Protein AF-A0A6A3N3E6-F1 (afdb_monomer_lite)

Foldseek 3Di:
DDPDDDDPVPPPDPPPPPCPPLDDDDDDDDDDDDDDDDDDDDDDDDDDDDDDDDDDDDDDDDDPPPPDDDDDDDDDDDDDDDDDDDDDDDDDDDDDDPPPVPVVVVVVVVLVVQCVVCVVVVHDDDDDDDPPDDDDPPDPDPWQAPVCVSVLVVQLVVLLVVDDLVVLLVCVVCQAQPDQFQQQLDGDDLDLVVLVSLCVSQVDPVSVVCNPVVNSVVDDPSSSSSVVVSSSVSSNRHHGGPVVSNVVVVPD

InterPro domains:
  IPR050830 Fungal fatty acid synthase [PTHR10982] (102-252)

pLDDT: mean 70.12, std 29.61, range [24.98, 98.12]

Radius of gyration: 29.15 Å; chains: 1; bounding box: 42×83×87 Å

Organism: NCBI:txid129364

Secondary structure (DSSP, 8-state):
---SS--GGG-----------SS---PPP-----------------------PPPPPPPPP--------S---------------------S---S-TTSHHHHHHHHHHHHHHHHHHHHTTPPP-PPP-SS----TT--S-TTSGGGGGGHHHHHHHHHHH--HHHHHHHHHHHTTT---TTT-S----SHHHHHHHHHHH--HHHHHHHSHHHHHHS-HHHHHHHHHHHHHHHHTTS---HHHHHHHH--

Structure (mmCIF, N/CA/C/O backbone):
data_AF-A0A6A3N3E6-F1
#
_entry.id   AF-A0A6A3N3E6-F1
#
loop_
_atom_site.group_PDB
_atom_site.id
_atom_site.type_symbol
_atom_site.label_atom_id
_atom_site.label_alt_id
_atom_site.label_comp_id
_atom_site.label_asym_id
_atom_site.label_entity_id
_atom_site.label_seq_id
_atom_site.pdbx_PDB_ins_code
_atom_site.Cartn_x
_atom_site.Cartn_y
_atom_site.Cartn_z
_atom_site.occupancy
_atom_site.B_iso_or_equiv
_atom_site.auth_seq_id
_atom_site.auth_comp_id
_atom_site.auth_asym_id
_atom_site.auth_atom_id
_atom_site.pdbx_PDB_model_num
ATOM 1 N N . MET A 1 1 ? 11.938 15.130 -18.731 1.00 33.88 1 MET A N 1
ATOM 2 C CA . MET A 1 1 ? 12.724 14.026 -19.323 1.00 33.88 1 MET A CA 1
ATOM 3 C C . MET A 1 1 ? 14.089 14.012 -18.655 1.00 33.88 1 MET A C 1
ATOM 5 O O . MET A 1 1 ? 14.826 14.976 -18.809 1.00 33.88 1 MET A O 1
ATOM 9 N N . CYS A 1 2 ? 14.388 12.996 -17.843 1.00 35.28 2 CYS A N 1
ATOM 10 C CA . CYS A 1 2 ? 15.698 12.853 -17.206 1.00 35.28 2 CYS A CA 1
ATOM 11 C C . CYS A 1 2 ? 16.582 11.948 -18.069 1.00 35.28 2 CYS A C 1
ATOM 13 O O . CYS A 1 2 ? 16.333 10.750 -18.163 1.00 35.28 2 CYS A O 1
ATOM 15 N N . ASN A 1 3 ? 17.618 12.517 -18.687 1.00 42.53 3 ASN A N 1
ATOM 16 C CA . ASN A 1 3 ? 18.602 11.766 -19.465 1.00 42.53 3 ASN A CA 1
ATOM 17 C C . ASN A 1 3 ? 19.686 11.198 -18.539 1.00 42.53 3 ASN A C 1
ATOM 19 O O . ASN A 1 3 ? 20.708 11.831 -18.300 1.00 42.53 3 ASN A O 1
ATOM 23 N N . GLY A 1 4 ? 19.420 10.015 -17.989 1.00 44.75 4 GLY A N 1
ATOM 24 C CA . GLY A 1 4 ? 20.331 8.863 -17.970 1.00 44.75 4 GLY A CA 1
ATOM 25 C C . GLY A 1 4 ? 21.761 8.921 -17.409 1.00 44.75 4 GLY A C 1
ATOM 26 O O . GLY A 1 4 ? 22.360 7.854 -17.367 1.00 44.75 4 GLY A O 1
ATOM 27 N N . THR A 1 5 ? 22.345 10.044 -16.971 1.00 45.72 5 THR A N 1
ATOM 28 C CA . THR A 1 5 ? 23.776 10.034 -16.566 1.00 45.72 5 THR A CA 1
ATOM 29 C C . THR A 1 5 ? 24.157 10.740 -15.270 1.00 45.72 5 THR A C 1
ATOM 31 O O . THR A 1 5 ? 25.302 10.607 -14.847 1.00 45.72 5 THR A O 1
ATOM 34 N N . ARG A 1 6 ? 23.237 11.395 -14.552 1.00 46.81 6 ARG A N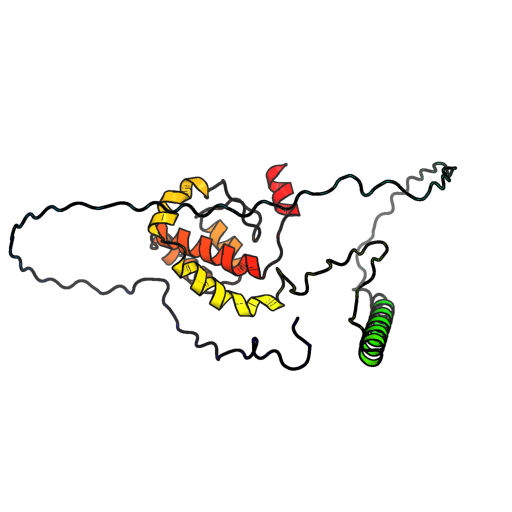 1
ATOM 35 C CA . ARG A 1 6 ? 23.429 11.731 -13.122 1.00 46.81 6 ARG A CA 1
ATOM 36 C C . ARG A 1 6 ? 22.149 12.323 -12.541 1.00 46.81 6 ARG A C 1
ATOM 38 O O . ARG A 1 6 ? 21.952 13.535 -12.546 1.00 46.81 6 ARG A O 1
ATOM 45 N N . CYS A 1 7 ? 21.253 11.474 -12.048 1.00 39.44 7 CYS A N 1
ATOM 46 C CA . CYS A 1 7 ? 20.115 11.960 -11.276 1.00 39.44 7 CYS A CA 1
ATOM 47 C C . CYS A 1 7 ? 20.596 12.259 -9.849 1.00 39.44 7 CYS A C 1
ATOM 49 O O . CYS A 1 7 ? 20.712 11.354 -9.030 1.00 39.44 7 CYS A O 1
ATOM 51 N N . ARG A 1 8 ? 20.902 13.528 -9.547 1.00 43.72 8 ARG A N 1
ATOM 52 C CA . ARG A 1 8 ? 21.245 13.981 -8.182 1.00 43.72 8 ARG A CA 1
ATOM 53 C C . ARG A 1 8 ? 20.057 13.952 -7.206 1.00 43.72 8 ARG A C 1
ATOM 55 O O . ARG A 1 8 ? 20.211 14.318 -6.051 1.00 43.72 8 ARG A O 1
ATOM 62 N N . CYS A 1 9 ? 18.881 13.503 -7.642 1.00 44.75 9 CYS A N 1
ATOM 63 C CA . CYS A 1 9 ? 17.685 13.406 -6.802 1.00 44.75 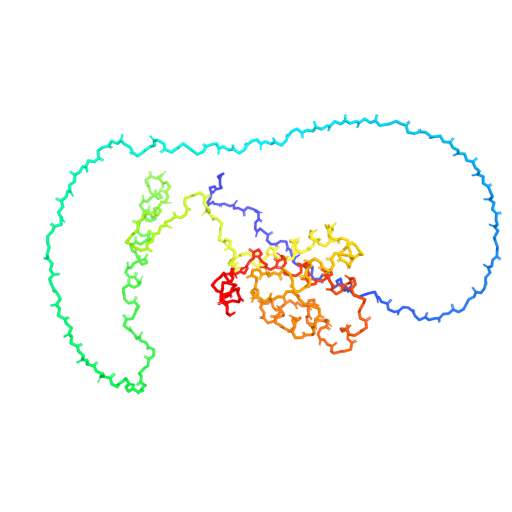9 CYS A CA 1
ATOM 64 C C . CYS A 1 9 ? 17.660 12.151 -5.906 1.00 44.75 9 CYS A C 1
ATOM 66 O O . CYS A 1 9 ? 16.747 12.017 -5.100 1.00 44.75 9 CYS A O 1
ATOM 68 N N . LEU A 1 10 ? 18.633 11.242 -6.051 1.00 45.06 10 LEU A N 1
ATOM 69 C CA . LEU A 1 10 ? 18.761 10.009 -5.259 1.00 45.06 10 LEU A CA 1
ATOM 70 C C . LEU A 1 10 ? 20.077 9.939 -4.468 1.00 45.06 10 LEU A C 1
ATOM 72 O O . LEU A 1 10 ? 20.455 8.862 -4.011 1.00 45.06 10 LEU A O 1
ATOM 76 N N . GLU A 1 11 ? 20.787 11.060 -4.286 1.00 43.94 11 GLU A N 1
ATOM 77 C CA . GLU A 1 11 ? 21.808 11.111 -3.235 1.00 43.94 11 GLU A CA 1
ATOM 78 C C . GLU A 1 11 ? 21.067 10.984 -1.901 1.00 43.94 11 GLU A C 1
ATOM 80 O O . GLU A 1 11 ? 20.462 11.937 -1.413 1.00 43.94 11 GLU A O 1
ATOM 85 N N . ALA A 1 12 ? 21.029 9.754 -1.381 1.00 53.84 12 ALA A N 1
ATOM 86 C CA . ALA A 1 12 ? 20.479 9.434 -0.081 1.00 53.84 12 ALA A CA 1
ATOM 87 C C . ALA A 1 12 ? 21.190 10.313 0.948 1.00 53.84 12 ALA A C 1
ATOM 89 O O . ALA A 1 12 ? 22.337 10.062 1.322 1.00 53.84 12 ALA A O 1
ATOM 90 N N . LEU A 1 13 ? 20.507 11.378 1.368 1.00 43.19 13 LEU A N 1
ATOM 91 C CA . LEU A 1 13 ? 20.871 12.109 2.567 1.00 43.19 13 LEU A CA 1
ATOM 92 C C . LEU A 1 13 ? 20.986 11.078 3.696 1.00 43.19 13 LEU A C 1
ATOM 94 O O . LEU A 1 13 ? 20.162 10.156 3.743 1.00 43.19 13 LEU A O 1
ATOM 98 N N . PRO A 1 14 ? 22.000 11.182 4.573 1.00 36.91 14 PRO A N 1
ATOM 99 C CA . PRO A 1 14 ? 22.135 10.255 5.682 1.00 36.91 14 PRO A CA 1
ATOM 100 C C . PRO A 1 14 ? 20.804 10.211 6.428 1.00 36.91 14 PRO A C 1
ATOM 102 O O . PRO A 1 14 ? 20.294 11.247 6.860 1.00 36.91 14 PRO A O 1
ATOM 105 N N . VAL A 1 15 ? 20.219 9.014 6.517 1.00 40.41 15 VAL A N 1
ATOM 106 C CA . VAL A 1 15 ? 19.031 8.770 7.330 1.00 40.41 15 VAL A CA 1
ATOM 107 C C . VAL A 1 15 ? 19.473 8.974 8.769 1.00 40.41 15 VAL A C 1
ATOM 109 O O . VAL A 1 15 ? 19.980 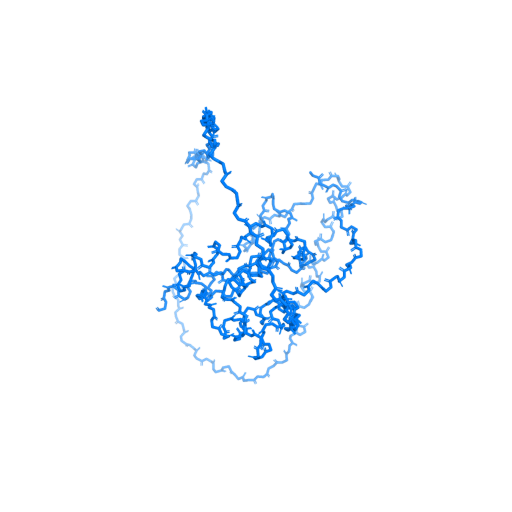8.062 9.419 1.00 40.41 15 VAL A O 1
ATOM 112 N N . VAL A 1 16 ? 19.333 10.203 9.259 1.00 33.34 16 VAL A N 1
ATOM 113 C CA . VAL A 1 16 ? 19.311 10.450 10.690 1.00 33.34 16 VAL A CA 1
ATOM 114 C C . VAL A 1 16 ? 18.028 9.786 11.160 1.00 33.34 16 VAL A C 1
ATOM 116 O O . VAL A 1 16 ? 16.927 10.280 10.919 1.00 33.34 16 VAL A O 1
ATOM 119 N N . VAL A 1 17 ? 18.169 8.603 11.755 1.00 37.84 17 VAL A N 1
ATOM 120 C CA . VAL A 1 17 ? 17.100 7.975 12.526 1.00 37.84 17 VAL A CA 1
ATOM 121 C C . VAL A 1 17 ? 16.948 8.822 13.786 1.00 37.84 17 VAL A C 1
ATOM 123 O O . VAL A 1 17 ? 17.464 8.487 14.848 1.00 37.84 17 VAL A O 1
ATOM 126 N N . GLU A 1 18 ? 16.305 9.982 13.664 1.00 35.62 18 GLU A N 1
ATOM 127 C CA . GLU A 1 18 ? 15.740 10.628 14.836 1.00 35.62 18 GLU A CA 1
ATOM 128 C C . GLU A 1 18 ? 14.616 9.715 15.317 1.00 35.62 18 GLU A C 1
ATOM 130 O O . GLU A 1 18 ? 13.596 9.539 14.644 1.00 35.62 18 GLU A O 1
ATOM 135 N N . HIS A 1 19 ? 14.839 9.090 16.473 1.00 37.28 19 HIS A N 1
ATOM 136 C CA . HIS A 1 19 ? 13.798 8.445 17.260 1.00 37.28 19 HIS A CA 1
ATOM 137 C C . HIS A 1 19 ? 12.810 9.534 17.694 1.00 37.28 19 HIS A C 1
ATOM 139 O O . HIS A 1 19 ? 12.886 10.093 18.786 1.00 37.28 19 HIS A O 1
ATOM 145 N N . VAL A 1 20 ? 11.895 9.895 16.798 1.00 43.03 20 VAL A N 1
ATOM 146 C CA . VAL A 1 20 ? 10.731 10.691 17.161 1.00 43.03 20 VAL A CA 1
ATOM 147 C C . VAL A 1 20 ? 9.794 9.721 17.855 1.00 43.03 20 VAL A C 1
ATOM 149 O O . VAL A 1 20 ? 9.075 8.974 17.190 1.00 43.03 20 VAL A O 1
ATOM 152 N N . ASN A 1 21 ? 9.860 9.700 19.188 1.00 48.56 21 ASN A N 1
ATOM 153 C CA . ASN A 1 21 ? 8.920 8.954 20.012 1.00 48.56 21 ASN A CA 1
ATOM 154 C C . ASN A 1 21 ? 7.507 9.315 19.551 1.00 48.56 21 ASN A C 1
ATOM 156 O O . ASN A 1 21 ? 7.077 10.465 19.657 1.00 48.56 21 ASN A O 1
ATOM 160 N N . PHE A 1 22 ? 6.799 8.328 19.006 1.00 47.84 22 PHE A N 1
ATOM 161 C CA . PHE A 1 22 ? 5.418 8.497 18.564 1.00 47.84 22 PHE A CA 1
ATOM 162 C C . PHE A 1 22 ? 4.480 8.776 19.753 1.00 47.84 22 PHE A C 1
ATOM 164 O O . PHE A 1 22 ? 3.369 9.276 19.587 1.00 47.84 22 PHE A O 1
ATOM 171 N N . LEU A 1 23 ? 4.951 8.485 20.968 1.00 49.69 23 LEU A N 1
ATOM 172 C CA . LEU A 1 23 ? 4.207 8.615 22.206 1.00 49.69 23 LEU A CA 1
ATOM 173 C C . LEU A 1 23 ? 4.719 9.799 23.040 1.00 49.69 23 LEU A C 1
ATOM 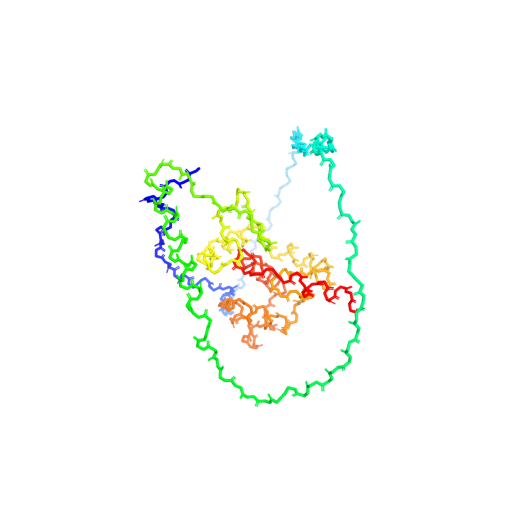175 O O . LEU A 1 23 ? 5.933 9.967 23.186 1.00 49.69 23 LEU A O 1
ATOM 179 N N . PRO A 1 24 ? 3.821 10.604 23.634 1.00 39.16 24 PRO A N 1
ATOM 180 C CA . PRO A 1 24 ? 4.225 11.637 24.577 1.00 39.16 24 PRO A CA 1
ATOM 181 C C . PRO A 1 24 ? 4.886 11.007 25.816 1.00 39.16 24 PRO A C 1
ATOM 183 O O . PRO A 1 24 ? 4.322 10.113 26.449 1.00 39.16 24 PRO A O 1
ATOM 186 N N . SER A 1 25 ? 6.083 11.483 26.176 1.00 39.28 25 SER A N 1
ATOM 187 C CA . SER A 1 25 ? 6.788 11.080 27.400 1.00 39.28 25 SER A CA 1
ATOM 188 C C . SER A 1 25 ? 5.952 11.397 28.647 1.00 39.28 25 SER A C 1
ATOM 190 O O . SER A 1 25 ? 5.483 12.522 28.821 1.00 39.28 25 SER A O 1
ATOM 192 N N . ARG A 1 26 ? 5.787 10.417 29.547 1.00 41.78 26 ARG A N 1
ATOM 193 C CA . ARG A 1 26 ? 5.165 10.619 30.867 1.00 41.78 26 ARG A CA 1
ATOM 194 C C . ARG A 1 26 ? 6.101 11.453 31.743 1.00 41.78 26 ARG A C 1
ATOM 196 O O . ARG A 1 26 ? 7.094 10.927 32.236 1.00 41.78 26 ARG A O 1
ATOM 203 N N . ASN A 1 27 ? 5.758 12.714 31.986 1.00 33.19 27 ASN A N 1
ATOM 204 C CA . ASN A 1 27 ? 6.318 13.455 33.113 1.00 33.19 27 ASN A CA 1
ATOM 205 C C . ASN A 1 27 ? 5.417 13.229 34.333 1.00 33.19 27 ASN A C 1
ATOM 207 O O . ASN A 1 27 ? 4.202 13.402 34.258 1.00 33.19 27 ASN A O 1
ATOM 211 N N . ALA A 1 28 ? 6.036 12.767 35.417 1.00 32.03 28 ALA A N 1
ATOM 212 C CA . ALA A 1 28 ? 5.409 12.446 36.689 1.00 32.03 28 ALA A CA 1
ATOM 213 C C . ALA A 1 28 ? 4.826 13.684 37.393 1.00 32.03 28 ALA A C 1
ATOM 215 O O . ALA A 1 28 ? 5.289 14.808 37.209 1.00 32.03 28 ALA A O 1
ATOM 216 N N . GLU A 1 29 ? 3.806 13.432 38.207 1.00 36.78 29 GLU A N 1
ATOM 217 C CA . GLU A 1 29 ? 3.068 14.385 39.032 1.00 36.78 29 GLU A CA 1
ATOM 218 C C . GLU A 1 29 ? 3.970 15.156 40.012 1.00 36.78 29 GLU A C 1
ATOM 220 O O . GLU A 1 29 ? 4.856 14.593 40.653 1.00 36.78 29 GLU A O 1
ATOM 225 N N . GLY A 1 30 ? 3.676 16.446 40.181 1.00 29.58 30 GLY A N 1
ATOM 226 C CA . GLY A 1 30 ? 4.232 17.308 41.220 1.00 29.58 30 GLY A CA 1
ATOM 227 C C . GLY A 1 30 ? 3.321 18.516 41.422 1.00 29.58 30 GLY A C 1
ATOM 228 O O . GLY A 1 30 ? 3.081 19.291 40.502 1.00 29.58 30 GLY A O 1
ATOM 229 N N . ASN A 1 31 ? 2.757 18.621 42.617 1.00 31.28 31 ASN A N 1
ATOM 230 C CA . ASN A 1 31 ? 1.816 19.640 43.069 1.00 31.28 31 ASN A CA 1
ATOM 231 C C . ASN A 1 31 ? 2.389 21.075 43.057 1.00 31.28 31 ASN A C 1
ATOM 233 O O . ASN A 1 31 ? 3.536 21.295 43.416 1.00 31.28 31 ASN A O 1
ATOM 237 N N . ALA A 1 32 ? 1.545 22.066 42.759 1.00 27.36 32 ALA A N 1
ATOM 238 C CA . ALA A 1 32 ? 1.503 23.351 43.468 1.00 27.36 32 ALA A CA 1
ATOM 239 C C . ALA A 1 32 ? 0.335 24.200 42.947 1.00 27.36 32 ALA A C 1
ATOM 241 O O . ALA A 1 32 ? 0.262 24.561 41.777 1.00 27.36 32 ALA A O 1
ATOM 242 N N . SER A 1 33 ? -0.576 24.505 43.867 1.00 29.84 33 SER A N 1
ATOM 243 C CA . SER A 1 33 ? -1.571 25.573 43.779 1.00 29.84 33 SER A CA 1
ATOM 244 C C . SER A 1 33 ? -0.915 26.916 43.445 1.00 29.84 33 SER A C 1
ATOM 246 O O . SER A 1 33 ? 0.162 27.176 43.971 1.00 29.84 33 SER A O 1
ATOM 248 N N . VAL A 1 34 ? -1.583 27.750 42.634 1.00 27.39 34 VAL A N 1
ATOM 249 C CA . VAL A 1 34 ? -1.796 29.204 42.831 1.00 27.39 34 VAL A CA 1
ATOM 250 C C . VAL A 1 34 ? -2.654 29.732 41.660 1.00 27.39 34 VAL A C 1
ATOM 252 O O . VAL A 1 34 ? -2.229 29.746 40.510 1.00 27.39 34 VAL A O 1
ATOM 255 N N . ALA A 1 35 ? -3.878 30.169 41.969 1.00 26.00 35 ALA A N 1
ATOM 256 C CA . ALA A 1 35 ? -4.624 31.203 41.228 1.00 26.00 35 ALA A CA 1
ATOM 257 C C . ALA A 1 35 ? -4.069 32.592 41.650 1.00 26.00 35 ALA A C 1
ATOM 259 O O . ALA A 1 35 ? -3.505 32.633 42.747 1.00 26.00 35 ALA A O 1
ATOM 260 N N . PRO A 1 36 ? -4.244 33.734 40.932 1.00 35.53 36 PRO A N 1
ATOM 261 C CA . PRO A 1 36 ? -5.506 34.149 40.293 1.00 35.53 36 PRO A CA 1
ATOM 262 C C . PRO A 1 36 ? -5.395 35.051 39.033 1.00 35.53 36 PRO A C 1
ATOM 264 O O . PRO A 1 36 ? -4.322 35.525 38.674 1.00 35.53 36 PRO A O 1
ATOM 267 N N . ALA A 1 37 ? -6.547 35.340 38.410 1.00 26.02 37 ALA A N 1
ATOM 268 C CA . ALA A 1 37 ? -7.098 36.696 38.202 1.00 26.02 37 ALA A CA 1
ATOM 269 C C . ALA A 1 37 ? -7.873 36.835 36.877 1.00 26.02 37 ALA A C 1
ATOM 271 O O . ALA A 1 37 ? -7.325 36.688 35.787 1.00 26.02 37 ALA A O 1
ATOM 272 N N . GLU A 1 38 ? -9.151 37.194 37.007 1.00 28.19 38 GLU A N 1
ATOM 273 C CA . GLU A 1 38 ? -9.978 37.775 35.952 1.00 28.19 38 GLU A CA 1
ATOM 274 C C . GLU A 1 38 ? -9.379 39.084 35.421 1.00 28.19 38 GLU A C 1
ATOM 276 O O . GLU A 1 38 ? -8.933 39.937 36.193 1.00 28.19 38 GLU A O 1
ATOM 281 N N . LYS A 1 39 ? -9.514 39.302 34.109 1.00 26.88 39 LYS A N 1
ATOM 282 C CA . LYS A 1 39 ? -9.890 40.611 33.572 1.00 26.88 39 LYS A CA 1
ATOM 283 C C . LYS A 1 39 ? -10.621 40.459 32.242 1.00 26.88 39 LYS A C 1
ATOM 285 O O . LYS A 1 39 ? -10.120 39.880 31.285 1.00 26.88 39 LYS A O 1
ATOM 290 N N . THR A 1 40 ? -11.828 41.000 32.253 1.00 25.98 40 THR A N 1
ATOM 291 C CA . THR A 1 40 ? -12.663 41.413 31.130 1.00 25.98 40 THR A CA 1
ATOM 292 C C . THR A 1 40 ? -11.913 42.320 30.155 1.00 25.98 40 THR A C 1
ATOM 294 O O . THR A 1 40 ? -11.219 43.226 30.606 1.00 25.98 40 THR A O 1
ATOM 297 N N . ASP A 1 41 ? -12.142 42.151 28.851 1.00 27.41 41 ASP A N 1
ATOM 298 C CA . ASP A 1 41 ? -12.603 43.264 28.012 1.00 27.41 41 ASP A CA 1
ATOM 299 C C . ASP A 1 41 ? -13.149 42.784 26.660 1.00 27.41 41 ASP A C 1
ATOM 301 O O . ASP A 1 41 ? -12.505 42.064 25.897 1.00 27.41 41 ASP A O 1
ATOM 305 N N . ASN A 1 42 ? -14.374 43.228 26.383 1.00 26.53 42 ASN A N 1
ATOM 306 C CA . ASN A 1 42 ? -15.037 43.171 25.090 1.00 26.53 42 ASN A CA 1
ATOM 307 C C . ASN A 1 42 ? -14.338 44.113 24.102 1.00 26.53 42 ASN A C 1
ATOM 309 O O . ASN A 1 42 ? -14.173 45.298 24.400 1.00 26.53 42 ASN A O 1
ATOM 313 N N . LYS A 1 43 ? -14.090 43.649 22.872 1.00 29.23 43 LYS A N 1
ATOM 314 C CA . LYS A 1 43 ? -14.239 44.507 21.689 1.00 29.23 43 LYS A CA 1
ATOM 315 C C . LYS A 1 43 ? -14.494 43.701 20.420 1.00 29.23 43 LYS A C 1
ATOM 317 O O . LYS A 1 43 ? -13.662 42.944 19.937 1.00 29.23 43 LYS A O 1
ATOM 322 N N . GLU A 1 44 ? -15.692 43.923 19.911 1.00 25.27 44 GLU A N 1
ATOM 323 C CA . GLU A 1 44 ? -16.219 43.551 18.609 1.00 25.27 44 GLU A CA 1
ATOM 324 C C . GLU A 1 44 ? -15.533 44.352 17.487 1.00 25.27 44 GLU A C 1
ATOM 326 O O . GLU A 1 44 ? -15.298 45.552 17.635 1.00 25.27 44 GLU A O 1
ATOM 331 N N . SER A 1 45 ? -15.214 43.709 16.359 1.00 28.47 45 SER A N 1
ATOM 332 C CA . SER A 1 45 ? -15.392 44.286 15.011 1.00 28.47 45 SER A CA 1
ATOM 333 C C . SER A 1 45 ? -15.077 43.272 13.898 1.00 28.47 45 SER A C 1
ATOM 335 O O . SER A 1 45 ? -13.932 42.946 13.617 1.00 28.47 45 SER A O 1
ATOM 337 N N . VAL A 1 46 ? -16.161 42.761 13.308 1.00 26.86 46 VAL A N 1
ATOM 338 C CA . VAL A 1 46 ? -16.506 42.768 11.872 1.00 26.86 46 VAL A CA 1
ATOM 339 C C . VAL A 1 46 ? -15.424 42.403 10.835 1.00 26.86 46 VAL A C 1
ATOM 341 O O . VAL A 1 46 ? -14.446 43.110 10.613 1.00 26.86 46 VAL A O 1
ATOM 344 N N . SER A 1 47 ? -15.720 41.322 10.106 1.00 29.89 47 SER A N 1
ATOM 345 C CA . SER A 1 47 ? -15.107 40.869 8.848 1.00 29.89 47 SER A CA 1
ATOM 346 C C . SER A 1 47 ? -15.270 41.872 7.691 1.00 29.89 47 SER A C 1
ATOM 348 O O . SER A 1 47 ? -16.175 42.704 7.708 1.00 29.89 47 SER A O 1
ATOM 350 N N . PRO A 1 48 ? -14.532 41.682 6.584 1.00 30.14 48 PRO A N 1
ATOM 351 C CA . PRO A 1 48 ? -15.279 41.332 5.379 1.00 30.14 48 PRO A CA 1
ATOM 352 C C . PRO A 1 48 ? -14.672 40.176 4.579 1.00 30.14 48 PRO A C 1
ATOM 354 O O . PRO A 1 48 ? -13.464 39.988 4.459 1.00 30.14 48 PRO A O 1
ATOM 357 N N . THR A 1 49 ? -15.602 39.418 4.017 1.00 24.98 49 THR A N 1
ATOM 358 C CA . THR A 1 49 ? -15.488 38.407 2.972 1.00 24.98 49 THR A CA 1
ATOM 359 C C . THR A 1 49 ? -14.824 38.939 1.701 1.00 24.98 49 THR A C 1
ATOM 361 O O . THR A 1 49 ? -15.183 40.012 1.218 1.00 24.98 49 THR A O 1
ATOM 364 N N . SER A 1 50 ? -13.963 38.132 1.081 1.00 27.23 50 SER A N 1
ATOM 365 C CA . SER A 1 50 ? -13.813 38.139 -0.377 1.00 27.23 50 SER A CA 1
ATOM 366 C C . SER A 1 50 ? -13.782 36.700 -0.882 1.00 27.23 50 SER A C 1
ATOM 368 O O . SER A 1 50 ? -12.895 35.911 -0.565 1.00 27.23 50 SER A O 1
ATOM 370 N N . GLU A 1 51 ? -14.837 36.355 -1.614 1.00 29.95 51 GLU A N 1
ATOM 371 C CA . GLU A 1 51 ? -14.922 35.165 -2.442 1.00 29.95 51 GLU A CA 1
ATOM 372 C C . GLU A 1 51 ? -13.978 35.336 -3.633 1.00 29.95 51 GLU A C 1
ATOM 374 O O . GLU A 1 51 ? -13.981 36.363 -4.312 1.00 29.95 51 GLU A O 1
ATOM 379 N N . THR A 1 52 ? -13.180 34.321 -3.940 1.00 27.70 52 THR A N 1
ATOM 380 C CA . THR A 1 52 ? -12.635 34.154 -5.290 1.00 27.70 52 THR A CA 1
ATOM 381 C C . THR A 1 52 ? -12.589 32.662 -5.582 1.00 27.70 52 THR A C 1
ATOM 383 O O . THR A 1 52 ? -11.639 31.961 -5.241 1.00 27.70 52 THR A O 1
ATOM 386 N N . GLY A 1 53 ? -13.681 32.159 -6.161 1.00 28.55 53 GLY A N 1
ATOM 387 C CA . GLY A 1 53 ? -13.754 30.810 -6.702 1.00 28.55 53 GLY A CA 1
ATOM 388 C C . GLY A 1 53 ? -12.891 30.702 -7.957 1.00 28.55 53 GLY A C 1
ATOM 389 O O . GLY A 1 53 ? -13.156 31.363 -8.958 1.00 28.55 53 GLY A O 1
ATOM 390 N N . ALA A 1 54 ? -11.862 29.861 -7.905 1.00 31.20 54 ALA A N 1
ATOM 391 C CA . ALA A 1 54 ? -11.116 29.435 -9.082 1.00 31.20 54 ALA A CA 1
ATOM 392 C C . ALA A 1 54 ? -11.798 28.185 -9.688 1.00 31.20 54 ALA A C 1
ATOM 394 O O . ALA A 1 54 ? -12.050 27.228 -8.949 1.00 31.20 54 ALA A O 1
ATOM 395 N N . PRO A 1 55 ? -12.117 28.151 -10.998 1.00 31.25 55 PRO A N 1
ATOM 396 C CA . PRO A 1 55 ? -12.786 27.008 -11.614 1.00 31.25 55 PRO A CA 1
ATOM 397 C C . PRO A 1 55 ? -11.851 25.802 -11.752 1.00 31.25 55 PRO A C 1
ATOM 399 O O . PRO A 1 55 ? -10.687 25.942 -12.129 1.00 31.25 55 PRO A O 1
ATOM 402 N N . TRP A 1 56 ? -12.387 24.608 -11.507 1.00 29.11 56 TRP A N 1
ATOM 403 C CA . TRP A 1 56 ? -11.704 23.341 -11.771 1.00 29.11 56 TRP A CA 1
ATOM 404 C C . TRP A 1 56 ? -11.435 23.155 -13.278 1.00 29.11 56 TRP A C 1
ATOM 406 O O . TRP A 1 56 ? -12.305 23.474 -14.096 1.00 29.11 56 TRP A O 1
ATOM 416 N N . PRO A 1 57 ? -10.269 22.615 -13.678 1.00 33.94 57 PRO A N 1
ATOM 417 C CA . PRO A 1 57 ? -9.994 22.302 -15.075 1.00 33.94 57 PRO A CA 1
ATOM 418 C C . PRO A 1 57 ? -10.880 21.145 -15.559 1.00 33.94 57 PRO A C 1
ATOM 420 O O . PRO A 1 57 ? -11.023 20.122 -14.891 1.00 33.94 57 PRO A O 1
ATOM 423 N N . LYS A 1 58 ? -11.483 21.324 -16.739 1.00 34.69 58 LYS A N 1
ATOM 424 C CA . LYS A 1 58 ? -12.331 20.327 -17.404 1.00 34.69 58 LYS A CA 1
ATOM 425 C C . LYS A 1 58 ? -11.492 19.120 -17.840 1.00 34.69 58 LYS A C 1
ATOM 427 O O . LYS A 1 58 ? -10.388 19.287 -18.357 1.00 34.69 58 LYS A O 1
ATOM 432 N N . THR A 1 59 ? -12.031 17.919 -17.657 1.00 31.38 59 THR A N 1
ATOM 433 C CA . THR A 1 59 ? -11.467 16.662 -18.169 1.00 31.38 59 THR A CA 1
ATOM 434 C C . THR A 1 59 ? -11.455 16.660 -19.700 1.00 31.38 59 THR A C 1
ATOM 436 O O . THR A 1 59 ? -12.436 17.118 -20.290 1.00 31.38 59 THR A O 1
ATOM 439 N N . PRO A 1 60 ? -10.407 16.141 -20.364 1.00 34.66 60 PRO A N 1
ATOM 440 C CA . PRO A 1 60 ? -10.411 16.023 -21.813 1.00 34.66 60 PRO A CA 1
ATOM 441 C C . PRO A 1 60 ? -11.427 14.965 -22.256 1.00 34.66 60 PRO A C 1
ATOM 443 O O . PRO A 1 60 ? -11.492 13.861 -21.716 1.00 34.66 60 PRO A O 1
ATOM 446 N N . GLU A 1 61 ? -12.233 15.359 -23.232 1.00 27.86 61 GLU A N 1
ATOM 447 C CA . GLU A 1 61 ? -13.273 14.579 -23.891 1.00 27.86 61 GLU A CA 1
ATOM 448 C C . GLU A 1 61 ? -12.624 13.463 -24.730 1.00 27.86 61 GLU A C 1
ATOM 450 O O . GLU A 1 61 ? -11.693 13.710 -25.498 1.00 27.86 61 GLU A O 1
ATOM 455 N N . TYR A 1 62 ? -13.065 12.219 -24.535 1.00 28.50 62 TYR A N 1
ATOM 456 C CA . TYR A 1 62 ? -12.575 11.051 -25.268 1.00 28.50 62 TYR A CA 1
ATOM 457 C C . TYR A 1 62 ? -13.351 10.922 -26.584 1.00 28.50 62 TYR A C 1
ATOM 459 O O . TYR A 1 62 ? -14.555 10.666 -26.570 1.00 28.50 62 TYR A O 1
ATOM 467 N N . ASP A 1 63 ? -12.666 11.107 -27.711 1.00 31.81 63 ASP A N 1
ATOM 468 C CA . ASP A 1 63 ? -13.252 10.991 -29.048 1.00 31.81 63 ASP A CA 1
ATOM 469 C C . ASP A 1 63 ? -13.493 9.513 -29.409 1.00 31.81 63 ASP A C 1
ATOM 471 O O . ASP A 1 63 ? -12.558 8.731 -29.595 1.00 31.81 63 ASP A O 1
ATOM 475 N N . GLN A 1 64 ? -14.766 9.118 -29.485 1.00 34.00 64 GLN A N 1
ATOM 476 C CA . GLN A 1 64 ? -15.202 7.758 -29.820 1.00 34.00 64 GLN A CA 1
ATOM 477 C C . GLN A 1 64 ? -15.185 7.454 -31.333 1.00 34.00 64 GLN A C 1
ATOM 479 O O . GLN A 1 64 ? -15.541 6.345 -31.725 1.00 34.00 64 GLN A O 1
ATOM 484 N N . ASN A 1 65 ? -14.731 8.373 -32.195 1.00 36.34 65 ASN A N 1
ATOM 485 C CA . ASN A 1 65 ? -14.826 8.225 -33.655 1.00 36.34 65 ASN A CA 1
ATOM 486 C C . ASN A 1 65 ? -13.498 7.941 -34.383 1.00 36.34 65 ASN A C 1
ATOM 488 O O . ASN A 1 65 ? -13.357 8.242 -35.568 1.00 36.34 65 ASN A O 1
ATOM 492 N N . ALA A 1 66 ? -12.531 7.290 -33.729 1.00 33.25 66 ALA A N 1
ATOM 493 C CA . ALA A 1 66 ? -11.286 6.848 -34.377 1.00 33.25 66 ALA A CA 1
ATOM 494 C C . ALA A 1 66 ? -11.311 5.387 -34.885 1.00 33.25 66 ALA A C 1
ATOM 496 O O . ALA A 1 66 ? -10.277 4.856 -35.288 1.00 33.25 66 ALA A O 1
ATOM 497 N N . ALA A 1 67 ? -12.475 4.729 -34.897 1.00 33.75 67 ALA A N 1
ATOM 498 C CA . ALA A 1 67 ? -12.637 3.343 -35.343 1.00 33.75 67 ALA A CA 1
ATOM 499 C C . ALA A 1 67 ? -13.430 3.239 -36.657 1.00 33.75 67 ALA A C 1
ATOM 501 O O . ALA A 1 67 ? -14.423 2.531 -36.735 1.00 33.75 67 ALA A O 1
ATOM 502 N N . THR A 1 68 ? -12.984 3.926 -37.711 1.00 34.09 68 THR A N 1
ATOM 503 C CA . THR A 1 68 ? -13.455 3.653 -39.083 1.00 34.09 68 THR A CA 1
ATOM 504 C C . THR A 1 68 ? -12.416 4.097 -40.110 1.00 34.09 68 THR A C 1
ATOM 506 O O . THR A 1 68 ? -12.484 5.209 -40.626 1.00 34.09 68 THR A O 1
ATOM 509 N N . LYS A 1 69 ? -11.440 3.227 -40.411 1.00 27.62 69 LYS A N 1
ATOM 510 C CA . LYS A 1 69 ? -10.931 2.978 -41.778 1.00 27.62 69 LYS A CA 1
ATOM 511 C C . LYS A 1 69 ? -9.808 1.929 -41.787 1.00 27.62 69 LYS A C 1
ATOM 513 O O . LYS A 1 69 ? -8.789 2.120 -41.137 1.00 27.62 69 LYS A O 1
ATOM 518 N N . ALA A 1 70 ? -10.007 0.922 -42.644 1.00 29.56 70 ALA A N 1
ATOM 519 C CA . ALA A 1 70 ? -9.096 -0.142 -43.096 1.00 29.56 70 ALA A CA 1
ATOM 520 C C . ALA A 1 70 ? -8.827 -1.278 -42.088 1.00 29.56 70 ALA A C 1
ATOM 522 O O . ALA A 1 70 ? -8.203 -1.068 -41.062 1.00 29.56 70 ALA A O 1
ATOM 523 N N . GLY A 1 71 ? -9.215 -2.529 -42.324 1.00 28.03 71 GLY A N 1
ATOM 524 C CA . GLY A 1 71 ? -9.916 -3.151 -43.441 1.00 28.03 71 GLY A CA 1
ATOM 525 C C . GLY A 1 71 ? -10.258 -4.590 -43.044 1.00 28.03 71 GLY A C 1
ATOM 526 O O . GLY A 1 71 ? -9.554 -5.213 -42.251 1.00 28.03 71 GLY A O 1
ATOM 527 N N . GLU A 1 72 ? -11.384 -5.069 -43.551 1.00 29.50 72 GLU A N 1
ATOM 528 C CA . GLU A 1 72 ? -11.929 -6.397 -43.305 1.00 29.50 72 GLU A CA 1
ATOM 529 C C . GLU A 1 72 ? -11.028 -7.482 -43.909 1.00 29.50 72 GLU A C 1
ATOM 531 O O . GLU A 1 72 ? -10.676 -7.430 -45.086 1.00 29.50 72 GLU A O 1
ATOM 536 N N . ALA A 1 73 ? -10.707 -8.503 -43.117 1.00 29.33 73 ALA A N 1
ATOM 537 C CA . ALA A 1 73 ? -10.338 -9.820 -43.618 1.00 29.33 73 ALA A CA 1
ATOM 538 C C . ALA A 1 73 ? -10.953 -10.865 -42.680 1.00 29.33 73 ALA A C 1
ATOM 540 O O . ALA A 1 73 ? -10.384 -11.252 -41.662 1.00 29.33 73 ALA A O 1
ATOM 541 N N . SER A 1 74 ? -12.179 -11.254 -43.023 1.00 30.69 74 SER A N 1
ATOM 542 C CA . SER A 1 74 ? -12.873 -12.423 -42.495 1.00 30.69 74 SER A CA 1
ATOM 543 C C . SER A 1 74 ? -12.118 -13.687 -42.902 1.00 30.69 74 SER A C 1
ATOM 545 O O . SER A 1 74 ? -11.991 -13.951 -44.095 1.00 30.69 74 SER A O 1
ATOM 547 N N . VAL A 1 75 ? -11.664 -14.479 -41.928 1.00 27.44 75 VAL A N 1
ATOM 548 C CA . VAL A 1 75 ? -11.508 -15.930 -42.097 1.00 27.44 75 VAL A CA 1
ATOM 549 C C . VAL A 1 75 ? -11.943 -16.605 -40.799 1.00 27.44 75 VAL A C 1
ATOM 551 O O . VAL A 1 75 ? -11.157 -16.852 -39.890 1.00 27.44 75 VAL A O 1
ATOM 554 N N . LEU A 1 76 ? -13.243 -16.864 -40.718 1.00 28.48 76 LEU A N 1
ATOM 555 C CA . LEU A 1 76 ? -13.832 -17.888 -39.868 1.00 28.48 76 LEU A CA 1
ATOM 556 C C . LEU A 1 76 ? -14.014 -19.115 -40.765 1.00 28.48 76 LEU A C 1
ATOM 558 O O . LEU A 1 76 ? -14.891 -19.099 -41.624 1.00 28.48 76 LEU A O 1
ATOM 562 N N . ASP A 1 77 ? -13.205 -20.160 -40.584 1.00 27.48 77 ASP A N 1
ATOM 563 C CA . ASP A 1 77 ? -13.716 -21.521 -40.762 1.00 27.48 77 ASP A CA 1
ATOM 564 C C . ASP A 1 77 ? -12.877 -22.572 -40.005 1.00 27.48 77 ASP A C 1
ATOM 566 O O . ASP A 1 77 ? -11.679 -22.727 -40.222 1.00 27.48 77 ASP A O 1
ATOM 570 N N . LYS A 1 78 ? -13.597 -23.286 -39.129 1.00 30.02 78 LYS A N 1
ATOM 571 C CA . LYS A 1 78 ? -13.470 -24.689 -38.688 1.00 30.02 78 LYS A CA 1
ATOM 572 C C . LYS A 1 78 ? -12.149 -25.219 -38.110 1.00 30.02 78 LYS A C 1
ATOM 574 O O . LYS A 1 78 ? -11.234 -25.593 -38.832 1.00 30.02 78 LYS A O 1
ATOM 579 N N . ALA A 1 79 ? -12.210 -25.552 -36.819 1.00 28.47 79 ALA A N 1
ATOM 580 C CA . ALA A 1 79 ? -11.809 -26.878 -36.346 1.00 28.47 79 ALA A CA 1
ATOM 581 C C . ALA A 1 79 ? -12.719 -27.316 -35.185 1.00 28.47 79 ALA A C 1
ATOM 583 O O . ALA A 1 79 ? -12.983 -26.560 -34.254 1.00 28.47 79 ALA A O 1
ATOM 584 N N . SER A 1 80 ? -13.261 -28.520 -35.325 1.00 29.64 80 SER A N 1
ATOM 585 C CA . SER A 1 80 ? -14.256 -29.177 -34.483 1.00 29.64 80 SER A CA 1
ATOM 586 C C . SER A 1 80 ? -13.662 -29.865 -33.250 1.00 29.64 80 SER A C 1
ATOM 588 O O . SER A 1 80 ? -12.486 -30.206 -33.209 1.00 29.64 80 SER A O 1
ATOM 590 N N . VAL A 1 81 ? -14.556 -30.092 -32.288 1.00 27.39 81 VAL A N 1
ATOM 591 C CA . VAL A 1 81 ? -14.426 -30.757 -30.983 1.00 27.39 81 VAL A CA 1
ATOM 592 C C . VAL A 1 81 ? -13.752 -32.135 -31.035 1.00 27.39 81 VAL A C 1
ATOM 594 O O . VAL A 1 81 ? -14.132 -32.973 -31.849 1.00 27.39 81 VAL A O 1
ATOM 597 N N . ALA A 1 82 ? -12.878 -32.402 -30.061 1.00 28.05 82 ALA A N 1
ATOM 598 C CA . ALA A 1 82 ? -12.716 -33.720 -29.450 1.00 28.05 82 ALA A CA 1
ATOM 599 C C . ALA A 1 82 ? -12.485 -33.534 -27.941 1.00 28.05 82 ALA A C 1
ATOM 601 O O . ALA A 1 82 ? -11.581 -32.808 -27.531 1.00 28.05 82 ALA A O 1
ATOM 602 N N . ALA A 1 83 ? -13.362 -34.136 -27.140 1.00 31.03 83 ALA A N 1
ATOM 603 C CA . ALA A 1 83 ? -13.211 -34.287 -25.702 1.00 31.03 83 ALA A CA 1
ATOM 604 C C . ALA A 1 83 ? -12.542 -35.640 -25.451 1.00 31.03 83 ALA A C 1
ATOM 606 O O . ALA A 1 83 ? -13.047 -36.648 -25.942 1.00 31.03 83 ALA A O 1
ATOM 607 N N . GLU A 1 84 ? -11.449 -35.658 -24.694 1.00 31.91 84 GLU A N 1
ATOM 608 C CA . GLU A 1 84 ? -10.947 -36.878 -24.067 1.00 31.91 84 GLU A CA 1
ATOM 609 C C . GLU A 1 84 ? -10.779 -36.619 -22.570 1.00 31.91 84 GLU A C 1
ATOM 611 O O . GLU A 1 84 ? -10.003 -35.763 -22.144 1.00 31.91 84 GLU A O 1
ATOM 616 N N . ASP A 1 85 ? -11.598 -37.338 -21.801 1.00 30.25 85 ASP A N 1
ATOM 617 C CA . ASP A 1 85 ? -11.444 -37.575 -20.372 1.00 30.25 85 ASP A CA 1
ATOM 618 C C . ASP A 1 85 ? -10.151 -38.363 -20.137 1.00 30.25 85 ASP A C 1
ATOM 620 O O . ASP A 1 85 ? -9.953 -39.439 -20.704 1.00 30.25 85 ASP A O 1
ATOM 624 N N . GLY A 1 86 ? -9.298 -37.848 -19.258 1.00 31.09 86 GLY A N 1
ATOM 625 C CA . GLY A 1 86 ? -8.095 -38.523 -18.787 1.00 31.09 86 GLY A CA 1
ATOM 626 C C . GLY A 1 86 ? -7.695 -37.956 -17.434 1.00 31.09 86 GLY A C 1
ATOM 627 O O . GLY A 1 86 ? -7.033 -36.925 -17.352 1.00 31.09 86 GLY A O 1
ATOM 628 N N . GLN A 1 87 ? -8.158 -38.601 -16.364 1.00 32.09 87 GLN A N 1
ATOM 629 C CA . GLN A 1 87 ? -7.651 -38.389 -15.012 1.00 32.09 87 GLN A CA 1
ATOM 630 C C . GLN A 1 87 ? -6.267 -39.030 -14.909 1.00 32.09 87 GLN A C 1
ATOM 632 O O . GLN A 1 87 ? -6.175 -40.247 -14.774 1.00 32.09 87 GLN A O 1
ATOM 637 N N . ASP A 1 88 ? -5.219 -38.211 -14.920 1.00 31.64 88 ASP A N 1
ATOM 638 C CA . ASP A 1 88 ? -3.892 -38.626 -14.479 1.00 31.64 88 ASP A CA 1
ATOM 639 C C . ASP A 1 88 ? -3.592 -38.014 -13.104 1.00 31.64 88 ASP A C 1
ATOM 641 O O . ASP A 1 88 ? -3.474 -36.800 -12.924 1.00 31.64 88 ASP A O 1
ATOM 645 N N . GLU A 1 89 ? -3.511 -38.908 -12.121 1.00 34.94 89 GLU A N 1
ATOM 646 C CA . GLU A 1 89 ? -2.969 -38.702 -10.780 1.00 34.94 89 GLU A CA 1
ATOM 647 C C . GLU A 1 89 ? -1.568 -38.069 -10.856 1.00 34.94 89 GLU A C 1
ATOM 649 O O . GLU A 1 89 ? -0.602 -38.697 -11.294 1.00 34.94 89 GLU A O 1
ATOM 654 N N . VAL A 1 90 ? -1.432 -36.819 -10.403 1.00 35.75 90 VAL A N 1
ATOM 655 C CA . VAL A 1 90 ? -0.123 -36.168 -10.258 1.00 35.75 90 VAL A CA 1
ATOM 656 C C . VAL A 1 90 ? 0.543 -36.680 -8.984 1.00 35.75 90 VAL A C 1
ATOM 658 O O . VAL A 1 90 ? 0.239 -36.250 -7.871 1.00 35.75 90 VAL A O 1
ATOM 661 N N . GLY A 1 91 ? 1.470 -37.618 -9.175 1.00 30.31 91 GLY A N 1
ATOM 662 C CA . GLY A 1 91 ? 2.393 -38.096 -8.158 1.00 30.31 91 GLY A CA 1
ATOM 663 C C . GLY A 1 91 ? 3.326 -36.992 -7.654 1.00 30.31 91 GLY A C 1
ATOM 664 O O . GLY A 1 91 ? 3.863 -36.183 -8.410 1.00 30.31 91 GLY A O 1
ATOM 665 N N . SER A 1 92 ? 3.514 -36.982 -6.339 1.00 39.75 92 SER A N 1
ATOM 666 C CA . SER A 1 92 ? 4.391 -36.081 -5.601 1.00 39.75 92 SER A CA 1
ATOM 667 C C . SER A 1 92 ? 5.872 -36.195 -5.984 1.00 39.75 92 SER A C 1
ATOM 669 O O . SER A 1 92 ? 6.425 -37.290 -6.049 1.00 39.75 92 SER A O 1
ATOM 671 N N . THR A 1 93 ? 6.532 -35.032 -5.943 1.00 42.31 93 THR A N 1
ATOM 672 C CA . THR A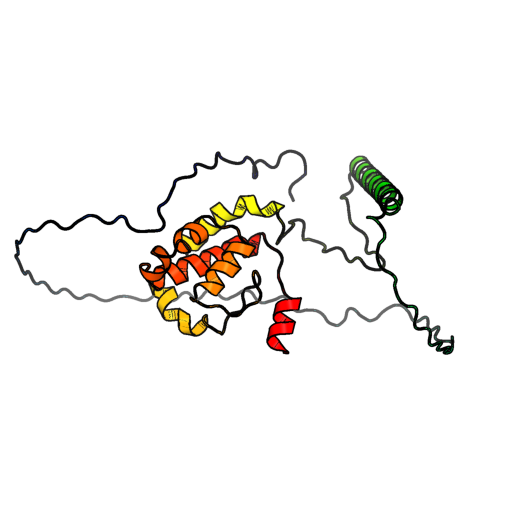 1 93 ? 7.978 -34.796 -5.733 1.00 42.31 93 THR A CA 1
ATOM 673 C C . THR A 1 93 ? 8.861 -34.764 -6.978 1.00 42.31 93 THR A C 1
ATOM 675 O O . THR A 1 93 ? 9.504 -35.756 -7.293 1.00 42.31 93 THR A O 1
ATOM 678 N N . GLU A 1 94 ? 9.060 -33.573 -7.559 1.00 40.97 94 GLU A N 1
ATOM 679 C CA . GLU A 1 94 ? 10.280 -33.265 -8.318 1.00 40.97 94 GLU A CA 1
ATOM 680 C C . GLU A 1 94 ? 10.811 -31.852 -8.013 1.00 40.97 94 GLU A C 1
ATOM 682 O O . GLU A 1 94 ? 10.079 -30.928 -7.663 1.00 40.97 94 GLU A O 1
ATOM 687 N N . LYS A 1 95 ? 12.140 -31.754 -8.053 1.00 38.78 95 LYS A N 1
ATOM 688 C CA . LYS A 1 95 ? 13.018 -30.652 -7.636 1.00 38.78 95 LYS A CA 1
ATOM 689 C C . LYS A 1 95 ? 12.745 -29.331 -8.384 1.00 38.78 95 LYS A C 1
ATOM 691 O O . LYS A 1 95 ? 12.233 -29.369 -9.501 1.00 38.78 95 LYS A O 1
ATOM 696 N N . PRO A 1 96 ? 13.161 -28.162 -7.847 1.00 44.25 96 PRO A N 1
ATOM 697 C CA . PRO A 1 96 ? 13.177 -26.922 -8.618 1.00 44.25 96 PRO A CA 1
ATOM 698 C C . PRO A 1 96 ? 13.976 -27.089 -9.919 1.00 44.25 96 PRO A C 1
ATOM 700 O O . PRO A 1 96 ? 15.068 -27.650 -9.934 1.00 44.25 96 PRO A O 1
ATOM 703 N N . CYS A 1 97 ? 13.356 -26.637 -11.000 1.00 42.62 97 CYS A N 1
ATOM 704 C CA . CYS A 1 97 ? 13.631 -26.953 -12.393 1.00 42.62 97 CYS A CA 1
ATOM 705 C C . CYS A 1 97 ? 14.910 -26.259 -12.920 1.00 42.62 97 CYS A C 1
ATOM 707 O O . CYS A 1 97 ? 14.895 -25.051 -13.127 1.00 42.62 97 CYS A O 1
ATOM 709 N N . GLU A 1 98 ? 15.981 -27.006 -13.217 1.00 51.84 98 GLU A N 1
ATOM 710 C CA . GLU A 1 98 ? 17.195 -26.503 -13.912 1.00 51.84 98 GLU A CA 1
ATOM 711 C C . GLU A 1 98 ? 16.946 -26.124 -15.394 1.00 51.84 98 GLU A C 1
ATOM 713 O O . GLU A 1 98 ? 17.824 -25.594 -16.065 1.00 51.84 98 GLU A O 1
ATOM 718 N N . VAL A 1 99 ? 15.741 -26.359 -15.931 1.00 52.88 99 VAL A N 1
ATOM 719 C CA . VAL A 1 99 ? 15.408 -26.163 -17.360 1.00 52.88 99 VAL A CA 1
ATOM 720 C C . VAL A 1 99 ? 14.912 -24.735 -17.671 1.00 52.88 99 VAL A C 1
ATOM 722 O O . VAL A 1 99 ? 14.744 -24.367 -18.832 1.00 52.88 99 VAL A O 1
ATOM 725 N N . GLN A 1 100 ? 14.682 -23.891 -16.660 1.00 53.97 100 GLN A N 1
ATOM 726 C CA . GLN A 1 100 ? 14.080 -22.560 -16.851 1.00 53.97 100 GLN A CA 1
ATOM 727 C C . GLN A 1 100 ? 15.082 -21.438 -17.192 1.00 53.97 100 GLN A C 1
ATOM 729 O O . GLN A 1 100 ? 14.660 -20.390 -17.688 1.00 53.97 100 GLN A O 1
ATOM 734 N N . ASP A 1 101 ? 16.387 -21.649 -17.005 1.00 62.94 101 ASP A N 1
ATOM 735 C CA . ASP A 1 101 ? 17.374 -20.563 -17.080 1.00 62.94 101 ASP A CA 1
ATOM 736 C C . ASP A 1 101 ? 17.866 -20.243 -18.506 1.00 62.94 101 ASP A C 1
ATOM 738 O O . ASP A 1 101 ? 17.961 -19.068 -18.864 1.00 62.94 101 ASP A O 1
ATOM 742 N N . GLU A 1 102 ? 18.075 -21.230 -19.389 1.00 73.31 102 GLU A N 1
ATOM 743 C CA . GLU A 1 102 ? 18.676 -20.974 -20.718 1.00 73.31 102 GLU A CA 1
ATOM 744 C C . GLU A 1 102 ? 17.829 -20.037 -21.605 1.00 73.31 102 GLU A C 1
ATOM 746 O O . GLU A 1 102 ? 18.344 -19.155 -22.305 1.00 73.31 102 GLU A O 1
ATOM 751 N N . SER A 1 103 ? 16.500 -20.187 -21.573 1.00 85.69 103 SER A N 1
ATOM 752 C CA . SER A 1 103 ? 15.593 -19.322 -22.339 1.00 85.69 103 SER A CA 1
ATOM 753 C C . SER A 1 103 ? 15.550 -17.898 -21.775 1.00 85.69 103 SER A C 1
ATOM 755 O O . SER A 1 103 ? 15.440 -16.931 -22.538 1.00 85.69 103 SER A O 1
ATOM 757 N N . ALA A 1 104 ? 15.635 -17.753 -20.451 1.00 89.44 104 ALA A N 1
ATOM 758 C CA . ALA A 1 104 ? 15.643 -16.456 -19.785 1.00 89.44 104 ALA A CA 1
ATOM 759 C C . ALA A 1 104 ? 16.957 -15.709 -20.054 1.00 89.44 104 ALA A C 1
ATOM 761 O O . ALA A 1 104 ? 16.934 -14.526 -20.405 1.00 89.44 104 ALA A O 1
ATOM 762 N N . GLU A 1 105 ? 18.092 -16.404 -19.991 1.00 93.00 105 GLU A N 1
ATOM 763 C CA . GLU A 1 105 ? 19.411 -15.856 -20.315 1.00 93.00 105 GLU A CA 1
ATOM 764 C C . GLU A 1 105 ? 19.489 -15.372 -21.764 1.00 93.00 105 GLU A C 1
ATOM 766 O O . GLU A 1 105 ? 19.947 -14.255 -22.036 1.00 93.00 105 GLU A O 1
ATOM 771 N N . LYS A 1 106 ? 18.965 -16.159 -22.710 1.00 94.25 106 LYS A N 1
ATOM 772 C CA . LYS A 1 106 ? 18.895 -15.758 -24.119 1.00 94.25 106 LYS A CA 1
ATOM 773 C C . LYS A 1 106 ? 18.027 -14.513 -24.317 1.00 94.25 106 LYS A C 1
ATOM 775 O O . LYS A 1 106 ? 18.418 -13.601 -25.052 1.00 94.25 106 LYS A O 1
ATOM 780 N N . ALA A 1 107 ? 16.871 -14.443 -23.656 1.00 90.88 107 ALA A N 1
ATOM 781 C CA . ALA A 1 107 ? 15.994 -13.274 -23.709 1.00 90.88 107 ALA A CA 1
ATOM 782 C C . ALA A 1 107 ? 16.663 -12.025 -23.105 1.00 90.88 107 ALA A C 1
ATOM 784 O O . ALA A 1 107 ? 16.576 -10.934 -23.678 1.00 90.88 107 ALA A O 1
ATOM 785 N N . LEU A 1 108 ? 17.391 -12.183 -21.996 1.00 93.06 108 LEU A N 1
ATOM 786 C CA . LEU A 1 108 ? 18.170 -11.123 -21.356 1.00 93.06 108 LEU A CA 1
ATOM 787 C C . LEU A 1 108 ? 19.266 -10.594 -22.291 1.00 93.06 108 LEU A C 1
ATOM 789 O O . LEU A 1 108 ? 19.405 -9.379 -22.456 1.00 93.06 108 LEU A O 1
ATOM 793 N N . ALA A 1 109 ? 20.018 -11.489 -22.936 1.00 94.75 109 ALA A N 1
ATOM 794 C CA . ALA A 1 109 ? 21.049 -11.123 -23.903 1.00 94.75 109 ALA A CA 1
ATOM 795 C C . ALA A 1 109 ? 20.454 -10.344 -25.088 1.00 94.75 109 ALA A C 1
ATOM 797 O O . ALA A 1 109 ? 20.974 -9.293 -25.471 1.00 94.75 109 ALA A O 1
ATOM 798 N N . GLN A 1 110 ? 19.309 -10.790 -25.615 1.00 92.31 110 GLN A N 1
ATOM 799 C CA . GLN A 1 110 ? 18.599 -10.085 -26.681 1.00 92.31 110 GLN A CA 1
ATOM 800 C C . GLN A 1 110 ? 18.121 -8.692 -26.238 1.00 92.31 110 GLN A C 1
ATOM 802 O O . GLN A 1 110 ? 18.223 -7.730 -27.005 1.00 92.31 110 GLN A O 1
ATOM 807 N N . ALA A 1 111 ? 17.611 -8.555 -25.011 1.00 91.38 111 ALA A N 1
ATOM 808 C CA . ALA A 1 111 ? 17.180 -7.272 -24.463 1.00 91.38 111 ALA A CA 1
ATOM 809 C C . ALA A 1 111 ? 18.354 -6.288 -24.314 1.00 91.38 111 ALA A C 1
ATOM 811 O O . ALA A 1 111 ? 18.225 -5.126 -24.708 1.00 91.38 111 ALA A O 1
ATOM 812 N N . ARG A 1 112 ? 19.512 -6.759 -23.827 1.00 93.25 112 ARG A N 1
ATOM 813 C CA . ARG A 1 112 ? 20.750 -5.963 -23.720 1.00 93.25 112 ARG A CA 1
ATOM 814 C C . ARG A 1 112 ? 21.236 -5.486 -25.087 1.00 93.25 112 ARG A C 1
ATOM 816 O O . ARG A 1 112 ? 21.396 -4.285 -25.279 1.00 93.25 112 ARG A O 1
ATOM 823 N N . ALA A 1 113 ? 21.335 -6.388 -26.064 1.00 94.44 113 ALA A N 1
ATOM 824 C CA . ALA A 1 113 ? 21.754 -6.039 -27.423 1.00 94.44 113 ALA A CA 1
ATOM 825 C C . ALA A 1 113 ? 20.816 -5.010 -28.087 1.00 94.44 113 ALA A C 1
ATOM 827 O O . ALA A 1 113 ? 21.258 -4.100 -28.790 1.00 94.44 113 ALA A O 1
ATOM 828 N N . ARG A 1 114 ? 19.499 -5.109 -27.846 1.00 92.88 114 ARG A N 1
ATOM 829 C CA . ARG A 1 114 ? 18.528 -4.109 -28.322 1.00 92.88 114 ARG A CA 1
ATOM 830 C C . ARG A 1 114 ? 18.737 -2.748 -27.666 1.00 92.88 114 ARG A C 1
ATOM 832 O O . ARG A 1 114 ? 18.654 -1.740 -28.365 1.00 92.88 114 ARG A O 1
ATOM 839 N N . LYS A 1 115 ? 19.001 -2.718 -26.357 1.00 92.38 115 LYS A N 1
ATOM 840 C CA . LYS A 1 115 ? 19.289 -1.484 -25.619 1.00 92.38 115 LYS A CA 1
ATOM 841 C C . LYS A 1 115 ? 20.549 -0.800 -26.155 1.00 92.38 115 LYS A C 1
ATOM 843 O O . LYS A 1 115 ? 20.478 0.372 -26.508 1.00 92.38 115 LYS A O 1
ATOM 848 N N . GLU A 1 116 ? 21.641 -1.541 -26.324 1.00 94.38 116 GLU A N 1
ATOM 849 C CA . GLU A 1 116 ? 22.899 -1.021 -26.881 1.00 94.38 116 GLU A CA 1
ATOM 850 C C . GLU A 1 116 ? 22.711 -0.451 -28.293 1.00 94.38 116 GLU A C 1
ATOM 852 O O . GLU A 1 116 ? 23.182 0.642 -28.602 1.00 94.38 116 GLU A O 1
ATOM 857 N N . LYS A 1 117 ? 21.952 -1.140 -29.155 1.00 93.81 117 LYS A N 1
ATOM 858 C CA . LYS A 1 117 ? 21.636 -0.645 -30.503 1.00 93.81 117 LYS A CA 1
ATOM 859 C C . LYS A 1 117 ? 20.820 0.656 -30.473 1.00 93.81 117 LYS A C 1
ATOM 861 O O . LYS A 1 117 ? 21.050 1.549 -31.291 1.00 93.81 117 LYS A O 1
ATOM 866 N N . CYS A 1 118 ? 19.864 0.779 -29.551 1.00 92.00 118 CYS A N 1
ATOM 867 C CA . CYS A 1 118 ? 19.116 2.020 -29.334 1.00 92.00 118 CYS A CA 1
ATOM 868 C C . CYS A 1 118 ? 20.053 3.164 -28.916 1.00 92.00 118 CYS A C 1
ATOM 870 O O . CYS A 1 118 ? 20.023 4.221 -29.547 1.00 92.00 118 CYS A O 1
ATOM 872 N N . GLU A 1 119 ? 20.943 2.920 -27.950 1.00 91.81 119 GLU A N 1
ATOM 873 C CA . GLU A 1 119 ? 21.936 3.892 -27.471 1.00 91.81 119 GLU A CA 1
ATOM 874 C C . GLU A 1 119 ? 22.889 4.346 -28.590 1.00 91.81 119 GLU A C 1
ATOM 876 O O . GLU A 1 119 ? 23.045 5.547 -28.805 1.00 91.81 119 GLU A O 1
ATOM 881 N N . GLN A 1 120 ? 23.442 3.415 -29.376 1.00 93.94 120 GLN A N 1
ATOM 882 C CA . GLN A 1 120 ? 24.325 3.719 -30.515 1.00 93.94 120 GLN A CA 1
ATOM 883 C C . GLN A 1 120 ? 23.628 4.527 -31.616 1.00 93.94 120 GLN A C 1
ATOM 885 O O . GLN A 1 120 ? 24.247 5.363 -32.269 1.00 93.94 120 GLN A O 1
ATOM 890 N N . SER A 1 121 ? 22.336 4.279 -31.836 1.00 92.81 121 SER A N 1
ATOM 891 C CA . SER A 1 121 ? 21.538 4.994 -32.841 1.00 92.81 121 SER A CA 1
ATOM 892 C C . SER A 1 121 ? 20.936 6.312 -32.337 1.00 92.81 121 SER A C 1
ATOM 894 O O . SER A 1 121 ? 20.248 6.987 -33.104 1.00 92.81 121 SER A O 1
ATOM 896 N N . GLY A 1 122 ? 21.156 6.675 -31.066 1.00 91.88 122 GLY A N 1
ATOM 897 C CA . GLY A 1 122 ? 20.582 7.868 -30.437 1.00 91.88 122 GLY A CA 1
ATOM 898 C C . GLY A 1 122 ? 19.056 7.826 -30.288 1.00 91.88 122 GLY A C 1
ATOM 899 O O . GLY A 1 122 ? 18.423 8.870 -30.134 1.00 91.88 122 GLY A O 1
ATOM 900 N N . ARG A 1 123 ? 18.442 6.639 -30.369 1.00 89.94 123 ARG A N 1
ATOM 901 C CA . ARG A 1 123 ? 16.986 6.458 -30.285 1.00 89.94 123 ARG A CA 1
ATOM 902 C C . ARG A 1 123 ? 16.581 5.989 -28.884 1.00 89.94 123 ARG A C 1
ATOM 904 O O . ARG A 1 123 ? 17.251 5.117 -28.333 1.00 89.94 123 ARG A O 1
ATOM 911 N N . PRO A 1 124 ? 15.465 6.485 -28.319 1.00 87.44 124 PRO A N 1
ATOM 912 C CA . PRO A 1 124 ? 14.946 5.979 -27.051 1.00 87.44 124 PRO A CA 1
ATOM 913 C C . PRO A 1 124 ? 14.638 4.479 -27.113 1.00 87.44 124 PRO A C 1
ATOM 915 O O . PRO A 1 124 ? 14.116 3.982 -28.115 1.00 87.44 124 PRO A O 1
ATOM 918 N N . PHE A 1 125 ? 14.935 3.758 -26.032 1.00 89.69 125 PHE A N 1
ATOM 919 C CA . PHE A 1 125 ? 14.551 2.356 -25.904 1.00 89.69 125 PHE A CA 1
ATOM 920 C C . PHE A 1 125 ? 13.047 2.257 -25.640 1.00 89.69 125 PHE A C 1
ATOM 922 O O . PHE A 1 125 ? 12.560 2.747 -24.624 1.00 89.69 125 PHE A O 1
ATOM 929 N N . THR A 1 126 ? 12.313 1.617 -26.548 1.00 89.88 126 THR A N 1
ATOM 930 C CA . THR A 1 126 ? 10.869 1.408 -26.418 1.00 89.88 126 THR A CA 1
ATOM 931 C C . THR A 1 126 ? 10.539 -0.078 -26.369 1.00 89.88 126 THR A C 1
ATOM 933 O O . THR A 1 126 ? 11.097 -0.906 -27.099 1.00 89.88 126 THR A O 1
ATOM 936 N N . LEU A 1 127 ? 9.614 -0.425 -25.477 1.00 91.06 127 LEU A N 1
ATOM 937 C CA . LEU A 1 127 ? 9.090 -1.777 -25.369 1.00 91.06 127 LEU A CA 1
ATOM 938 C C . LEU A 1 127 ? 7.974 -1.960 -26.413 1.00 91.06 127 LEU A C 1
ATOM 940 O O . LEU A 1 127 ? 7.040 -1.158 -26.439 1.00 91.06 127 LEU A O 1
ATOM 944 N N . PRO A 1 128 ? 8.049 -2.978 -27.289 1.00 90.00 128 PRO A N 1
ATOM 945 C CA . PRO A 1 128 ? 6.955 -3.324 -28.184 1.00 90.00 128 PRO A CA 1
ATOM 946 C C . PRO A 1 128 ? 5.885 -4.118 -27.427 1.00 90.00 128 PRO A C 1
ATOM 948 O O . PRO A 1 128 ? 6.185 -4.808 -26.451 1.00 90.00 128 PRO A O 1
ATOM 951 N N . ARG A 1 129 ? 4.641 -4.066 -27.910 1.00 95.31 129 ARG A N 1
ATOM 952 C CA . ARG A 1 129 ? 3.585 -4.990 -27.477 1.00 95.31 129 ARG A CA 1
ATOM 953 C C . ARG A 1 129 ? 3.967 -6.421 -27.877 1.00 95.31 129 ARG A C 1
ATOM 955 O O . ARG A 1 129 ? 4.379 -6.649 -29.013 1.00 95.31 129 ARG A O 1
ATOM 962 N N . GLY A 1 130 ? 3.844 -7.361 -26.947 1.00 93.12 130 GLY A N 1
ATOM 963 C CA . GLY A 1 130 ? 3.975 -8.796 -27.198 1.00 93.12 130 GLY A CA 1
ATOM 964 C C . GLY A 1 130 ? 2.615 -9.491 -27.239 1.00 93.12 130 GLY A C 1
ATOM 965 O O . GLY A 1 130 ? 1.575 -8.842 -27.152 1.00 93.12 130 GLY A O 1
ATOM 966 N N . LEU A 1 131 ? 2.622 -10.824 -27.333 1.00 96.31 131 LEU A N 1
ATOM 967 C CA . LEU A 1 131 ? 1.392 -11.631 -27.353 1.00 96.31 131 LEU A CA 1
ATOM 968 C C . LEU A 1 131 ? 0.579 -11.492 -26.057 1.00 96.31 131 LEU A C 1
ATOM 970 O O . LEU A 1 131 ? -0.639 -11.375 -26.101 1.00 96.31 131 LEU A O 1
ATOM 974 N N . ALA A 1 132 ? 1.270 -11.461 -24.915 1.00 96.69 132 ALA A N 1
ATOM 975 C CA . ALA A 1 132 ? 0.678 -11.336 -23.581 1.00 96.69 132 ALA A CA 1
ATOM 976 C C . ALA A 1 132 ? 1.260 -10.154 -22.782 1.00 96.69 132 ALA A C 1
ATOM 978 O O . ALA A 1 132 ? 1.167 -10.113 -21.560 1.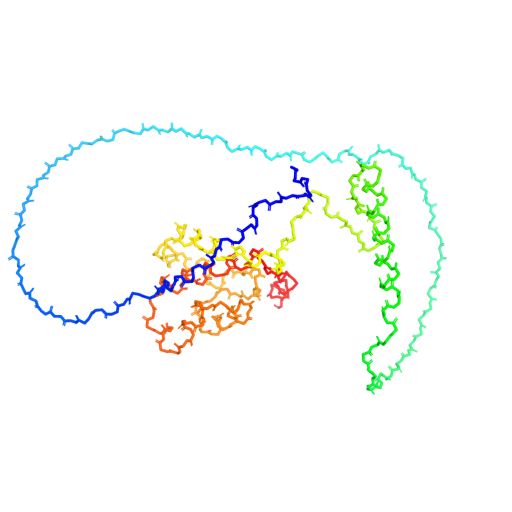00 96.69 132 ALA A O 1
ATOM 979 N N . THR A 1 133 ? 1.899 -9.188 -23.453 1.00 95.19 133 THR A N 1
ATOM 980 C CA . THR A 1 133 ? 2.516 -8.026 -22.798 1.00 95.19 133 THR A CA 1
ATOM 981 C C . THR A 1 133 ? 2.085 -6.732 -23.475 1.00 95.19 133 THR A C 1
ATOM 983 O O . THR A 1 133 ? 2.255 -6.554 -24.679 1.00 95.19 133 THR A O 1
ATOM 986 N N . THR A 1 134 ? 1.541 -5.794 -22.698 1.00 96.19 134 THR A N 1
ATOM 987 C CA . THR A 1 134 ? 1.231 -4.433 -23.160 1.00 96.19 134 THR A CA 1
ATOM 988 C C . THR A 1 134 ? 2.025 -3.430 -22.322 1.00 96.19 134 THR A C 1
ATOM 990 O O . THR A 1 134 ? 1.740 -3.282 -21.136 1.00 96.19 134 THR A O 1
ATOM 993 N N . PRO A 1 135 ? 3.026 -2.751 -22.907 1.00 93.94 135 PRO A N 1
ATOM 994 C CA . PRO A 1 135 ? 3.791 -1.718 -22.218 1.00 93.94 135 PRO A CA 1
ATOM 995 C C . PRO A 1 135 ? 2.924 -0.517 -21.830 1.00 93.94 135 PRO A C 1
ATOM 997 O O . PRO A 1 135 ? 2.092 -0.065 -22.618 1.00 93.94 135 PRO A O 1
ATOM 1000 N N . LEU A 1 136 ? 3.163 0.031 -20.639 1.00 94.25 136 LEU A N 1
ATOM 1001 C CA . LEU A 1 136 ? 2.516 1.254 -20.169 1.00 94.25 136 LEU A CA 1
ATOM 1002 C C . LEU A 1 136 ? 3.313 2.474 -20.649 1.00 94.25 136 LEU A C 1
ATOM 1004 O O . LEU A 1 136 ? 4.277 2.898 -20.018 1.00 94.25 136 LEU A O 1
ATOM 1008 N N . VAL A 1 137 ? 2.936 3.016 -21.807 1.00 92.00 137 VAL A N 1
ATOM 1009 C CA . VAL A 1 137 ? 3.624 4.171 -22.405 1.00 92.00 137 VAL A CA 1
ATOM 1010 C C . VAL A 1 137 ? 3.424 5.415 -21.533 1.00 92.00 137 VAL A C 1
ATOM 1012 O O . VAL A 1 137 ? 2.297 5.759 -21.191 1.00 92.00 137 VAL A O 1
ATOM 1015 N N . GLY A 1 138 ? 4.521 6.104 -21.206 1.00 92.06 138 GLY A N 1
ATOM 1016 C CA . GLY A 1 138 ? 4.509 7.332 -20.402 1.00 92.06 138 GLY A CA 1
ATOM 1017 C C . GLY A 1 138 ? 4.638 7.117 -18.891 1.00 92.06 138 GLY A C 1
ATOM 1018 O O . GLY A 1 138 ? 4.645 8.097 -18.148 1.00 92.06 138 GLY A O 1
ATOM 1019 N N . ILE A 1 139 ? 4.764 5.867 -18.429 1.00 93.31 139 ILE A N 1
ATOM 1020 C CA . ILE A 1 139 ? 5.008 5.534 -17.022 1.00 93.31 139 ILE A CA 1
ATOM 1021 C C . ILE A 1 139 ? 6.402 4.921 -16.893 1.00 93.31 139 ILE A C 1
ATOM 1023 O O . ILE A 1 139 ? 6.600 3.740 -17.159 1.00 93.31 139 ILE A O 1
ATOM 1027 N N . ASP A 1 140 ? 7.356 5.734 -16.445 1.00 92.56 140 ASP A N 1
ATOM 1028 C CA . ASP A 1 140 ? 8.755 5.317 -16.264 1.00 92.56 140 ASP A CA 1
ATOM 1029 C C . ASP A 1 140 ? 9.115 5.035 -14.792 1.00 92.56 140 ASP A C 1
ATOM 1031 O O . ASP A 1 140 ? 10.240 4.646 -14.482 1.00 92.56 140 ASP A O 1
ATOM 1035 N N . VAL A 1 141 ? 8.174 5.252 -13.866 1.00 93.38 141 VAL A N 1
ATOM 1036 C CA . VAL A 1 141 ? 8.379 5.056 -12.425 1.00 93.38 141 VAL A CA 1
ATOM 1037 C C . VAL A 1 141 ? 7.772 3.715 -12.000 1.00 93.38 141 VAL A C 1
ATOM 1039 O O . VAL A 1 141 ? 6.584 3.488 -12.240 1.00 93.38 141 VAL A O 1
ATOM 1042 N N . PRO A 1 142 ? 8.538 2.829 -11.336 1.00 94.12 142 PRO A N 1
ATOM 1043 C CA . PRO A 1 142 ? 8.046 1.531 -10.887 1.00 94.12 142 PRO A CA 1
ATOM 1044 C C . PRO A 1 142 ? 7.232 1.683 -9.592 1.00 94.12 142 PRO A C 1
ATOM 1046 O O . PRO A 1 142 ? 7.702 1.370 -8.496 1.00 94.12 142 PRO A O 1
ATOM 1049 N N . PHE A 1 143 ? 6.009 2.202 -9.707 1.00 93.38 143 PHE A N 1
ATOM 1050 C CA . PHE A 1 143 ? 5.088 2.333 -8.576 1.00 93.38 143 PHE A CA 1
ATOM 1051 C C . PHE A 1 143 ? 4.815 0.989 -7.903 1.00 93.38 143 PHE A C 1
ATOM 1053 O O . PHE A 1 143 ? 4.882 -0.058 -8.548 1.00 93.38 143 PHE A O 1
ATOM 1060 N N . HIS A 1 144 ? 4.487 1.024 -6.608 1.00 93.88 144 HIS A N 1
ATOM 1061 C CA . HIS A 1 144 ? 4.157 -0.180 -5.842 1.00 93.88 144 HIS A CA 1
ATOM 1062 C C . HIS A 1 144 ? 5.272 -1.240 -5.827 1.00 93.88 144 HIS A C 1
ATOM 1064 O O . HIS A 1 144 ? 5.008 -2.433 -5.677 1.00 93.88 144 HIS A O 1
ATOM 1070 N N . SER A 1 145 ? 6.522 -0.806 -6.000 1.00 94.38 145 SER A N 1
ATOM 1071 C CA . SER A 1 145 ? 7.693 -1.673 -5.995 1.00 94.38 145 SER A CA 1
ATOM 1072 C C . SER A 1 145 ? 8.656 -1.319 -4.869 1.00 94.38 145 SER A C 1
ATOM 1074 O O . SER A 1 145 ? 8.676 -0.202 -4.342 1.00 94.38 145 SER A O 1
ATOM 1076 N N . ARG A 1 146 ? 9.532 -2.278 -4.560 1.00 94.00 146 ARG A N 1
ATOM 1077 C CA . ARG A 1 146 ? 10.575 -2.126 -3.541 1.00 94.00 146 ARG A CA 1
ATOM 1078 C C . ARG A 1 146 ? 11.534 -0.969 -3.833 1.00 94.00 146 ARG A C 1
ATOM 1080 O O . ARG A 1 146 ? 12.084 -0.415 -2.887 1.00 94.00 146 ARG A O 1
ATOM 1087 N N . GLU A 1 147 ? 11.670 -0.562 -5.096 1.00 95.75 147 GLU A N 1
ATOM 1088 C CA . GLU A 1 147 ? 12.490 0.587 -5.510 1.00 95.75 147 GLU A CA 1
ATOM 1089 C C . GLU A 1 147 ? 12.028 1.903 -4.868 1.00 95.75 147 GLU A C 1
ATOM 1091 O O . GLU A 1 147 ? 12.824 2.814 -4.656 1.00 95.75 147 GLU A O 1
ATOM 1096 N N . LEU A 1 148 ? 10.745 2.007 -4.508 1.00 96.00 148 LEU A N 1
ATOM 1097 C CA . LEU A 1 148 ? 10.178 3.202 -3.883 1.00 96.00 148 LEU A CA 1
ATOM 1098 C C . LEU A 1 148 ? 10.154 3.146 -2.350 1.00 96.00 148 LEU A C 1
ATOM 1100 O O . LEU A 1 148 ? 9.766 4.131 -1.716 1.00 96.00 148 LEU A O 1
ATOM 1104 N N . LEU A 1 149 ? 10.608 2.050 -1.726 1.00 95.50 149 LEU A N 1
ATOM 1105 C CA . LEU A 1 149 ? 10.622 1.923 -0.261 1.00 95.50 149 LEU A CA 1
ATOM 1106 C C . LEU A 1 149 ? 11.475 3.005 0.410 1.00 95.50 149 LEU A C 1
ATOM 1108 O O . LEU A 1 149 ? 11.108 3.497 1.475 1.00 95.50 149 LEU A O 1
ATOM 1112 N N . GLY A 1 150 ? 12.565 3.434 -0.235 1.00 96.44 150 GLY A N 1
ATOM 1113 C CA . GLY A 1 150 ? 13.414 4.518 0.267 1.00 96.44 150 GLY A CA 1
ATOM 1114 C C . GLY A 1 150 ? 12.686 5.861 0.424 1.00 96.44 150 GLY A C 1
ATOM 1115 O O . GLY A 1 150 ? 13.101 6.682 1.235 1.00 96.44 150 GLY A O 1
ATOM 1116 N N . GLY A 1 151 ? 11.579 6.080 -0.298 1.00 96.31 151 GLY A N 1
ATOM 1117 C CA . GLY A 1 151 ? 10.766 7.299 -0.210 1.00 96.31 151 GLY A CA 1
ATOM 1118 C C . GLY A 1 151 ? 9.696 7.279 0.889 1.00 96.31 151 GLY A C 1
ATOM 1119 O O . GLY A 1 151 ? 9.154 8.331 1.237 1.00 96.31 151 GLY A O 1
ATOM 1120 N N . VAL A 1 152 ? 9.399 6.109 1.467 1.00 97.25 152 VAL A N 1
ATOM 1121 C CA . VAL A 1 152 ? 8.347 5.938 2.485 1.00 97.25 152 VAL A CA 1
ATOM 1122 C C . VAL A 1 152 ? 8.567 6.834 3.714 1.00 97.25 152 VAL A C 1
ATOM 1124 O O . VAL A 1 152 ? 7.595 7.453 4.149 1.00 97.25 152 VAL A O 1
ATOM 1127 N N . PRO A 1 153 ? 9.787 6.994 4.276 1.00 97.69 153 PRO A N 1
ATOM 1128 C CA . PRO A 1 153 ? 10.002 7.881 5.422 1.00 97.69 153 PRO A CA 1
ATOM 1129 C C . PRO A 1 153 ? 9.639 9.344 5.149 1.00 97.69 153 PRO A C 1
ATOM 1131 O O . PRO A 1 153 ? 8.946 9.963 5.957 1.00 97.69 153 PRO A O 1
ATOM 1134 N N . SER A 1 154 ? 10.045 9.885 3.998 1.00 97.25 154 SER A N 1
ATOM 1135 C CA . SER A 1 154 ? 9.734 11.266 3.614 1.00 97.25 154 SER A CA 1
ATOM 1136 C C . SER A 1 154 ? 8.240 11.456 3.364 1.00 97.25 154 SER A C 1
ATOM 1138 O O . SER A 1 154 ? 7.657 12.443 3.816 1.00 97.25 154 SER A O 1
ATOM 1140 N N . PHE A 1 155 ? 7.594 10.497 2.694 1.00 96.88 155 PHE A N 1
ATOM 1141 C CA . PHE A 1 155 ? 6.160 10.572 2.433 1.00 96.88 155 PHE A CA 1
ATOM 1142 C C . PHE A 1 155 ? 5.337 10.440 3.721 1.00 96.88 155 PHE A C 1
ATOM 1144 O O . PHE A 1 155 ? 4.431 11.235 3.950 1.00 96.88 155 PHE A O 1
ATOM 1151 N N . ARG A 1 156 ? 5.716 9.534 4.629 1.00 97.75 156 ARG A N 1
ATOM 1152 C CA . ARG A 1 156 ? 5.148 9.434 5.983 1.00 97.75 156 ARG A CA 1
ATOM 1153 C C . ARG A 1 156 ? 5.229 10.764 6.729 1.00 97.75 156 ARG A C 1
ATOM 1155 O O . ARG A 1 156 ? 4.226 11.205 7.283 1.00 97.75 156 ARG A O 1
ATOM 1162 N N . ALA A 1 157 ? 6.402 11.401 6.747 1.00 97.62 157 ALA A N 1
ATOM 1163 C CA . ALA A 1 157 ? 6.588 12.688 7.415 1.00 97.62 157 ALA A CA 1
ATOM 1164 C C . ALA A 1 157 ? 5.644 13.755 6.842 1.00 97.62 157 ALA A C 1
ATOM 1166 O O . ALA A 1 157 ? 4.998 14.468 7.606 1.00 97.62 157 ALA A O 1
ATOM 1167 N N . LEU A 1 158 ? 5.483 13.801 5.514 1.00 97.69 158 LEU A N 1
ATOM 1168 C CA . LEU A 1 158 ? 4.507 14.674 4.866 1.00 97.69 158 LEU A CA 1
ATOM 1169 C C . LEU A 1 158 ? 3.072 14.354 5.311 1.00 97.69 158 LEU A C 1
ATOM 1171 O O . LEU A 1 158 ? 2.355 15.266 5.713 1.00 97.69 158 LEU A O 1
ATOM 1175 N N . LEU A 1 159 ? 2.648 13.088 5.280 1.00 97.69 159 LEU A N 1
ATOM 1176 C CA . LEU A 1 159 ? 1.286 12.686 5.650 1.00 97.69 159 LEU A CA 1
ATOM 1177 C C . LEU A 1 159 ? 0.948 13.043 7.105 1.00 97.69 159 LEU A C 1
ATOM 1179 O O . LEU A 1 159 ? -0.148 13.536 7.358 1.00 97.69 159 LEU A O 1
ATOM 1183 N N . ARG A 1 160 ? 1.904 12.910 8.035 1.00 97.06 160 ARG A N 1
ATOM 1184 C CA . ARG A 1 160 ? 1.736 13.340 9.438 1.00 97.06 160 ARG A CA 1
ATOM 1185 C C . ARG A 1 160 ? 1.409 14.831 9.580 1.00 97.06 160 ARG A C 1
ATOM 1187 O O . ARG A 1 160 ? 0.761 15.216 10.540 1.00 97.06 160 ARG A O 1
ATOM 1194 N N . THR A 1 161 ? 1.823 15.676 8.630 1.00 96.88 161 THR A N 1
ATOM 1195 C CA . THR A 1 161 ? 1.456 17.109 8.624 1.00 96.88 161 THR A CA 1
ATOM 1196 C C . THR A 1 161 ? 0.079 17.385 8.022 1.00 96.88 161 THR A C 1
ATOM 1198 O O . THR A 1 161 ? -0.452 18.482 8.177 1.00 96.88 161 THR A O 1
ATOM 1201 N N . LYS A 1 162 ? -0.480 16.427 7.273 1.00 96.94 162 LYS A N 1
ATOM 1202 C CA . LYS A 1 162 ? -1.732 16.596 6.521 1.00 96.94 162 LYS A CA 1
ATOM 1203 C C . LYS A 1 162 ? -2.948 16.069 7.262 1.00 96.94 162 LYS A C 1
ATOM 1205 O O . LYS A 1 162 ? -4.049 16.545 6.998 1.00 96.94 162 LYS A O 1
ATOM 1210 N N . PHE A 1 163 ? -2.757 15.120 8.169 1.00 95.62 163 PHE A N 1
ATOM 1211 C CA . PHE A 1 163 ? -3.840 14.537 8.940 1.00 95.62 163 PHE A CA 1
ATOM 1212 C C . PHE A 1 163 ? -3.779 14.994 10.391 1.00 95.62 163 PHE A C 1
ATOM 1214 O O . PHE A 1 163 ? -2.831 14.701 11.108 1.00 95.62 163 PHE A O 1
ATOM 1221 N N . ASP A 1 164 ? -4.824 15.685 10.833 1.00 96.69 164 ASP A N 1
ATOM 1222 C CA . ASP A 1 164 ? -5.006 15.980 12.249 1.00 96.69 164 ASP A CA 1
ATOM 1223 C C . ASP A 1 164 ? -5.598 14.747 12.968 1.00 96.69 164 ASP A C 1
ATOM 1225 O O . ASP A 1 164 ? -6.628 14.221 12.522 1.00 96.69 164 ASP A O 1
ATOM 1229 N N . PRO A 1 165 ? -4.999 14.273 14.080 1.00 96.44 165 PRO A N 1
ATOM 1230 C CA . PRO A 1 165 ? -5.485 13.091 14.792 1.00 96.44 165 PRO A CA 1
ATOM 1231 C C . PRO A 1 165 ? -6.929 13.213 15.298 1.00 96.44 165 PRO A C 1
ATOM 1233 O O . PRO A 1 165 ? -7.673 12.233 15.276 1.00 96.44 165 PRO A O 1
ATOM 1236 N N . GLN A 1 166 ? -7.352 14.406 15.726 1.00 97.06 166 GLN A N 1
ATOM 1237 C CA . GLN A 1 166 ? -8.700 14.633 16.254 1.00 97.06 166 GLN A CA 1
ATOM 1238 C C . GLN A 1 166 ? -9.741 14.647 15.131 1.00 97.06 166 GLN A C 1
ATOM 1240 O O . GLN A 1 166 ? -10.853 14.143 15.298 1.00 97.06 166 GLN A O 1
ATOM 1245 N N . VAL A 1 167 ? -9.399 15.217 13.972 1.00 96.62 167 VAL A N 1
ATOM 1246 C CA . VAL A 1 167 ? -10.232 15.153 12.763 1.00 96.62 167 VAL A CA 1
ATOM 1247 C C . VAL A 1 167 ? -10.399 13.703 12.314 1.00 96.62 167 VAL A C 1
ATOM 1249 O O . VAL A 1 167 ? -11.533 13.280 12.088 1.00 96.62 167 VAL A O 1
ATOM 1252 N N . LEU A 1 168 ? -9.310 12.929 12.248 1.00 95.56 168 LEU A N 1
ATOM 1253 C CA . LEU A 1 168 ? -9.371 11.516 11.871 1.00 95.56 168 LEU A CA 1
ATOM 1254 C C . LEU A 1 168 ? -10.223 10.695 12.838 1.00 95.56 168 LEU A C 1
ATOM 1256 O O . LEU A 1 168 ? -11.028 9.882 12.386 1.00 95.56 168 LEU A O 1
ATOM 1260 N N . GLU A 1 169 ? -10.109 10.929 14.148 1.00 96.06 169 GLU A N 1
ATOM 1261 C CA . GLU A 1 169 ? -10.945 10.235 15.132 1.00 96.06 169 GLU A CA 1
ATOM 1262 C C . GLU A 1 169 ? -12.439 10.458 14.865 1.00 96.06 169 GLU A C 1
ATOM 1264 O O . GLU A 1 169 ? -13.215 9.500 14.846 1.00 96.06 169 GLU A O 1
ATOM 1269 N N . ARG A 1 170 ? -12.847 11.701 14.573 1.00 97.38 170 ARG A N 1
ATOM 1270 C CA . ARG A 1 170 ? -14.241 12.020 14.216 1.00 97.38 170 ARG A CA 1
ATOM 1271 C C . ARG A 1 170 ? -14.692 11.353 12.916 1.00 97.38 170 ARG A C 1
ATOM 1273 O O . ARG A 1 170 ? -15.880 11.095 12.748 1.00 97.38 170 ARG A O 1
ATOM 1280 N N . GLN A 1 171 ? -13.764 11.072 12.003 1.00 96.19 171 GLN A N 1
ATOM 1281 C CA . GLN A 1 171 ? -14.032 10.427 10.716 1.00 96.19 171 GLN A CA 1
ATOM 1282 C C . GLN A 1 171 ? -13.969 8.897 10.766 1.00 96.19 171 GLN A C 1
ATOM 1284 O O . GLN A 1 171 ? -14.363 8.257 9.793 1.00 96.19 171 GLN A O 1
ATOM 1289 N N . LEU A 1 172 ? -13.551 8.285 11.878 1.00 96.06 172 LEU A N 1
ATOM 1290 C CA . LEU A 1 172 ? -13.494 6.826 12.016 1.00 96.06 172 LEU A CA 1
ATOM 1291 C C . LEU A 1 172 ? -14.780 6.088 11.608 1.00 96.06 172 LEU A C 1
ATOM 1293 O O . LEU A 1 172 ? -14.646 5.044 10.974 1.00 96.06 172 LEU A O 1
ATOM 1297 N N . PRO A 1 173 ? -16.006 6.590 11.866 1.00 96.75 173 PRO A N 1
ATOM 1298 C CA . PRO A 1 173 ? -17.230 5.939 11.388 1.00 96.75 173 PRO A CA 1
ATOM 1299 C C . PRO A 1 173 ? -17.357 5.844 9.856 1.00 96.75 173 PRO A C 1
ATOM 1301 O O . PRO A 1 173 ? -18.199 5.105 9.350 1.00 96.75 173 PRO A O 1
ATOM 1304 N N . LEU A 1 174 ? -16.565 6.612 9.103 1.00 96.31 174 LEU A N 1
ATOM 1305 C CA . LEU A 1 174 ? -16.476 6.538 7.642 1.00 96.31 174 LEU A CA 1
ATOM 1306 C C . LEU A 1 174 ? -15.416 5.536 7.169 1.00 96.31 174 LEU A C 1
ATOM 1308 O O . LEU A 1 174 ? -15.465 5.116 6.018 1.00 96.31 174 LEU A O 1
ATOM 1312 N N . LEU A 1 175 ? -14.472 5.166 8.038 1.00 96.56 175 LEU A N 1
ATOM 1313 C CA . LEU A 1 175 ? -13.346 4.291 7.714 1.00 96.56 175 LEU A CA 1
ATOM 1314 C C . LEU A 1 175 ? -13.587 2.866 8.207 1.00 96.56 175 LEU A C 1
ATOM 1316 O O . LEU A 1 175 ? -13.499 1.918 7.427 1.00 96.56 175 LEU A O 1
ATOM 1320 N N . VAL A 1 176 ? -13.917 2.720 9.491 1.00 97.44 176 VAL A N 1
ATOM 1321 C CA . VAL A 1 176 ? -14.072 1.420 10.148 1.00 97.44 176 VAL A CA 1
ATOM 1322 C C . VAL A 1 176 ? -15.173 0.620 9.464 1.00 97.44 176 VAL A C 1
ATOM 1324 O O . VAL A 1 176 ? -16.298 1.100 9.323 1.00 97.44 176 VAL A O 1
ATOM 1327 N N . ASN A 1 177 ? -14.835 -0.595 9.028 1.00 96.75 177 ASN A N 1
ATOM 1328 C CA . ASN A 1 177 ? -15.724 -1.506 8.300 1.00 96.75 177 ASN A CA 1
ATOM 1329 C C . ASN A 1 177 ? -16.332 -0.921 7.010 1.00 96.75 177 ASN A C 1
ATOM 1331 O O . ASN A 1 177 ? -17.363 -1.396 6.538 1.00 96.75 177 ASN A O 1
ATOM 1335 N N . ARG A 1 178 ? -15.713 0.118 6.436 1.00 97.25 178 ARG A N 1
ATOM 1336 C CA . ARG A 1 178 ? -16.190 0.797 5.215 1.00 97.25 178 ARG A CA 1
ATOM 1337 C C . ARG A 1 178 ? -15.091 1.076 4.199 1.00 97.25 178 ARG A C 1
ATOM 1339 O O . ARG A 1 178 ? -15.374 1.180 3.010 1.00 97.25 178 ARG A O 1
ATOM 1346 N N . HIS A 1 179 ? -13.849 1.196 4.651 1.00 97.56 179 HIS A N 1
ATOM 1347 C CA . HIS A 1 179 ? -12.692 1.406 3.796 1.00 97.56 179 HIS A CA 1
ATOM 1348 C C . HIS A 1 179 ? -11.886 0.110 3.645 1.00 97.56 179 HIS A C 1
ATOM 1350 O O . HIS A 1 179 ? -11.592 -0.546 4.641 1.00 97.56 179 HIS A O 1
ATOM 1356 N N . ILE A 1 180 ? -11.505 -0.232 2.410 1.00 97.88 180 ILE A N 1
ATOM 1357 C CA . ILE A 1 180 ? -10.594 -1.341 2.098 1.00 97.88 180 ILE A CA 1
ATOM 1358 C C . ILE A 1 180 ? -9.299 -0.733 1.540 1.00 97.88 180 ILE A C 1
ATOM 1360 O O . ILE A 1 180 ? -9.308 -0.233 0.411 1.00 97.88 180 ILE A O 1
ATOM 1364 N N . PRO A 1 181 ? -8.186 -0.739 2.289 1.00 97.25 181 PRO A N 1
ATOM 1365 C CA . PRO A 1 181 ? -6.921 -0.227 1.796 1.00 97.25 181 PRO A CA 1
ATOM 1366 C C . PRO A 1 181 ? -6.260 -1.219 0.834 1.00 97.25 181 PRO A C 1
ATOM 1368 O O . PRO A 1 181 ? -6.243 -2.429 1.063 1.00 97.25 181 PRO A O 1
ATOM 1371 N N . ASN A 1 182 ? -5.619 -0.684 -0.208 1.00 96.56 182 ASN A N 1
ATOM 1372 C CA . ASN A 1 182 ? -4.935 -1.471 -1.244 1.00 96.56 182 ASN A CA 1
ATOM 1373 C C . ASN A 1 182 ? -3.854 -2.416 -0.701 1.00 96.56 182 ASN A C 1
ATOM 1375 O O . ASN A 1 182 ? -3.522 -3.395 -1.365 1.00 96.56 182 ASN A O 1
ATOM 1379 N N . LEU A 1 183 ? -3.272 -2.074 0.451 1.00 95.38 183 LEU A N 1
ATOM 1380 C CA . LEU A 1 183 ? -2.118 -2.754 1.025 1.00 95.38 183 LEU A CA 1
ATOM 1381 C C . LEU A 1 183 ? -2.449 -4.161 1.543 1.00 95.38 183 LEU A C 1
ATOM 1383 O O . LEU A 1 183 ? -1.706 -5.099 1.267 1.00 95.38 183 LEU A O 1
ATOM 1387 N N . VAL A 1 184 ? -3.547 -4.293 2.291 1.00 96.31 184 VAL A N 1
ATOM 1388 C CA . VAL A 1 184 ? -3.936 -5.540 2.978 1.00 96.31 184 VAL A CA 1
ATOM 1389 C C . VAL A 1 184 ? -5.208 -6.167 2.404 1.00 96.31 184 VAL A C 1
ATOM 1391 O O . VAL A 1 184 ? -5.386 -7.373 2.518 1.00 96.31 184 VAL A O 1
ATOM 1394 N N . ALA A 1 185 ? -6.043 -5.392 1.697 1.00 96.94 185 ALA A N 1
ATOM 1395 C CA . ALA A 1 185 ? -7.325 -5.845 1.145 1.00 96.94 185 ALA A CA 1
ATOM 1396 C C . ALA A 1 185 ? -8.297 -6.447 2.181 1.00 96.94 185 ALA A C 1
ATOM 1398 O O . ALA A 1 185 ? -9.117 -7.298 1.848 1.00 96.94 185 ALA A O 1
ATOM 1399 N N . THR A 1 186 ? -8.244 -5.957 3.418 1.00 96.81 186 THR A N 1
ATOM 1400 C CA . THR A 1 186 ? -9.191 -6.250 4.500 1.00 96.81 186 THR A CA 1
ATOM 1401 C C . THR A 1 186 ? -9.904 -4.971 4.937 1.00 96.81 186 THR A C 1
ATOM 1403 O O . THR A 1 186 ? -9.464 -3.861 4.626 1.00 96.81 186 THR A O 1
ATOM 1406 N N . LEU A 1 187 ? -11.059 -5.093 5.597 1.00 97.81 187 LEU A N 1
ATOM 1407 C CA . LEU A 1 187 ? -11.798 -3.924 6.079 1.00 97.81 187 LEU A CA 1
ATOM 1408 C C . LEU A 1 187 ? -11.009 -3.210 7.178 1.00 97.81 187 LEU A C 1
ATOM 1410 O O . LEU A 1 187 ? -10.561 -3.837 8.134 1.00 97.81 187 LEU A O 1
ATOM 1414 N N . PHE A 1 188 ? -10.888 -1.887 7.059 1.00 98.12 188 PHE A N 1
ATOM 1415 C CA . PHE A 1 188 ? -10.194 -1.062 8.039 1.00 98.12 188 PHE A CA 1
ATOM 1416 C C . PHE A 1 188 ? -10.787 -1.267 9.438 1.00 98.12 188 PHE A C 1
ATOM 1418 O O . PHE A 1 188 ? -11.996 -1.116 9.641 1.00 98.12 188 PHE A O 1
ATOM 1425 N N . SER A 1 189 ? -9.923 -1.555 10.409 1.00 96.88 189 SER A N 1
ATOM 1426 C CA . SER A 1 189 ? -10.284 -1.784 11.806 1.00 96.88 189 SER A CA 1
ATOM 1427 C C . SER A 1 189 ? -9.226 -1.194 12.741 1.00 96.88 189 SER A C 1
ATOM 1429 O O . SER A 1 189 ? -8.085 -0.972 12.345 1.00 96.88 189 SER A O 1
ATOM 1431 N N . LEU A 1 190 ? -9.615 -0.920 13.988 1.00 94.50 190 LEU A N 1
ATOM 1432 C CA . LEU A 1 190 ? -8.691 -0.538 15.064 1.00 94.50 190 LEU A CA 1
ATOM 1433 C C . LEU A 1 190 ? -8.410 -1.696 16.039 1.00 94.50 190 LEU A C 1
ATOM 1435 O O . LEU A 1 190 ? -7.853 -1.475 17.111 1.00 94.50 190 LEU A O 1
ATOM 1439 N N . GLU A 1 191 ? -8.817 -2.918 15.698 1.00 93.62 191 GLU A N 1
ATOM 1440 C CA . GLU A 1 191 ? -8.508 -4.115 16.482 1.00 93.62 191 GLU A CA 1
ATOM 1441 C C . GLU A 1 191 ? -7.036 -4.521 16.342 1.00 93.62 191 GLU A C 1
ATOM 1443 O O . GLU A 1 191 ? -6.442 -4.342 15.280 1.00 93.62 191 GLU A O 1
ATOM 1448 N N . SER A 1 192 ? -6.461 -5.124 17.392 1.00 92.81 192 SER A N 1
ATOM 1449 C CA . SER A 1 192 ? -5.050 -5.562 17.400 1.00 92.81 192 SER A CA 1
ATOM 1450 C C . SER A 1 192 ? -4.706 -6.438 16.198 1.00 92.81 192 SER A C 1
ATOM 1452 O O . SER A 1 192 ? -3.708 -6.200 15.532 1.00 92.81 192 SER A O 1
ATOM 1454 N N . SER A 1 193 ? -5.588 -7.382 15.857 1.00 94.62 193 SER A N 1
ATOM 1455 C CA . SER A 1 193 ? -5.435 -8.282 14.707 1.00 94.62 193 SER A CA 1
ATOM 1456 C C . SER A 1 193 ? -5.158 -7.535 13.399 1.00 94.62 193 SER A C 1
ATOM 1458 O O . SER A 1 193 ? -4.332 -7.973 12.599 1.00 94.62 193 SER A O 1
ATOM 1460 N N . TYR A 1 194 ? -5.798 -6.381 13.202 1.00 96.69 194 TYR A N 1
ATOM 1461 C CA . TYR A 1 194 ? -5.601 -5.545 12.025 1.00 96.69 194 TYR A CA 1
ATOM 1462 C C . TYR A 1 194 ? -4.250 -4.813 12.060 1.00 96.69 194 TYR A C 1
ATOM 1464 O O . TYR A 1 194 ? -3.574 -4.714 11.036 1.00 96.69 194 TYR A O 1
ATOM 1472 N N . PHE A 1 195 ? -3.802 -4.344 13.230 1.00 95.75 195 PHE A N 1
ATOM 1473 C CA . PHE A 1 195 ? -2.453 -3.782 13.383 1.00 95.75 195 PHE A CA 1
ATOM 1474 C C . PHE A 1 195 ? -1.376 -4.831 13.091 1.00 95.75 195 PHE A C 1
ATOM 1476 O O . PHE A 1 195 ? -0.421 -4.532 12.371 1.00 95.75 195 PHE A O 1
ATOM 1483 N N . GLU A 1 196 ? -1.552 -6.059 13.585 1.00 95.69 196 GLU A N 1
ATOM 1484 C CA . GLU A 1 196 ? -0.694 -7.202 13.270 1.00 95.69 196 GLU A CA 1
ATOM 1485 C C . GLU A 1 196 ? -0.627 -7.443 11.756 1.00 95.69 196 GLU A C 1
ATOM 1487 O O . GLU A 1 196 ? 0.465 -7.570 11.201 1.00 95.69 196 GLU A O 1
ATOM 1492 N N . GLU A 1 197 ? -1.772 -7.462 11.070 1.00 96.56 197 GLU A N 1
ATOM 1493 C CA . GLU A 1 197 ? -1.849 -7.680 9.623 1.00 96.56 197 GLU A CA 1
ATOM 1494 C C . GLU A 1 197 ? -1.083 -6.601 8.840 1.00 96.56 197 GLU A C 1
ATOM 1496 O O . GLU A 1 197 ? -0.229 -6.911 8.000 1.00 96.56 197 GLU A O 1
ATOM 1501 N N . VAL A 1 198 ? -1.317 -5.324 9.159 1.00 97.25 198 VAL A N 1
ATOM 1502 C CA . VAL A 1 198 ? -0.604 -4.206 8.523 1.00 97.25 198 VAL A CA 1
ATOM 1503 C C . VAL A 1 198 ? 0.888 -4.251 8.858 1.00 97.25 198 VAL A C 1
ATOM 1505 O O . VAL A 1 198 ? 1.729 -3.987 7.993 1.00 97.25 198 VAL A O 1
ATOM 1508 N N . TYR A 1 199 ? 1.260 -4.632 10.080 1.00 97.00 199 TYR A N 1
ATOM 1509 C CA . TYR A 1 199 ? 2.659 -4.815 10.452 1.00 97.00 199 TYR A CA 1
ATOM 1510 C C . TYR A 1 199 ? 3.322 -5.940 9.651 1.00 97.00 199 TYR A C 1
ATOM 1512 O O . TYR A 1 199 ? 4.444 -5.762 9.176 1.00 97.00 199 TYR A O 1
ATOM 1520 N N . GLN A 1 200 ? 2.649 -7.069 9.416 1.00 96.00 200 GLN A N 1
ATOM 1521 C CA . GLN A 1 200 ? 3.204 -8.137 8.580 1.00 96.00 200 GLN A CA 1
ATOM 1522 C C . GLN A 1 200 ? 3.454 -7.671 7.141 1.00 96.00 200 GLN A C 1
ATOM 1524 O O . GLN A 1 200 ? 4.488 -8.026 6.570 1.00 96.00 200 GLN A O 1
ATOM 1529 N N . ALA A 1 201 ? 2.565 -6.842 6.588 1.00 95.06 201 ALA A N 1
ATOM 1530 C CA . ALA A 1 201 ? 2.697 -6.299 5.237 1.00 95.06 201 ALA A CA 1
ATOM 1531 C C . ALA A 1 201 ? 3.792 -5.224 5.104 1.00 95.06 201 ALA A C 1
ATOM 1533 O O . ALA A 1 201 ? 4.411 -5.101 4.047 1.00 95.06 201 ALA A O 1
ATOM 1534 N N . THR A 1 202 ? 4.034 -4.435 6.155 1.00 95.81 202 THR A N 1
ATOM 1535 C CA . THR A 1 202 ? 4.899 -3.239 6.090 1.00 95.81 202 THR A CA 1
ATOM 1536 C C . THR A 1 202 ? 6.238 -3.383 6.792 1.00 95.81 202 THR A C 1
ATOM 1538 O O . THR A 1 202 ? 7.194 -2.703 6.427 1.00 95.81 202 THR A O 1
ATOM 1541 N N . LYS A 1 203 ? 6.296 -4.213 7.837 1.00 95.62 203 LYS A N 1
ATOM 1542 C CA . LYS A 1 203 ? 7.375 -4.238 8.834 1.00 95.62 203 LYS A CA 1
ATOM 1543 C C . LYS A 1 203 ? 7.679 -2.847 9.402 1.00 95.62 203 LYS A C 1
ATOM 1545 O O . LYS A 1 203 ? 8.832 -2.515 9.666 1.00 95.62 203 LYS A O 1
ATOM 1550 N N . SER A 1 204 ? 6.645 -2.016 9.571 1.00 96.25 204 SER A N 1
ATOM 1551 C CA . SER A 1 204 ? 6.816 -0.661 10.090 1.00 96.25 204 SER A CA 1
ATOM 1552 C C . SER A 1 204 ? 7.311 -0.669 11.542 1.00 96.25 204 SER A C 1
ATOM 1554 O O . SER A 1 204 ? 6.667 -1.299 12.384 1.00 96.25 204 SER A O 1
ATOM 1556 N N . PRO A 1 205 ? 8.387 0.071 11.873 1.00 94.25 205 PRO A N 1
ATOM 1557 C CA . PRO A 1 205 ? 8.865 0.169 13.251 1.00 94.25 205 PRO A CA 1
ATOM 1558 C C . PRO A 1 205 ? 7.839 0.848 14.170 1.00 94.25 205 PRO A C 1
ATOM 1560 O O . PRO A 1 205 ? 7.694 0.450 15.317 1.00 94.25 205 PRO A O 1
ATOM 1563 N N . PHE A 1 206 ? 7.051 1.800 13.655 1.00 94.31 206 PHE A N 1
ATOM 1564 C CA . PHE A 1 206 ? 6.027 2.490 14.447 1.00 94.31 206 PHE A CA 1
ATOM 1565 C C . PHE A 1 206 ? 4.848 1.580 14.812 1.00 94.31 206 PHE A C 1
ATOM 1567 O O . PHE A 1 206 ? 4.253 1.731 15.874 1.00 94.31 206 PHE A O 1
ATOM 1574 N N . LEU A 1 207 ? 4.505 0.626 13.938 1.00 94.50 207 LEU A N 1
ATOM 1575 C CA . LEU A 1 207 ? 3.502 -0.390 14.263 1.00 94.50 207 LEU A CA 1
ATOM 1576 C C . LEU A 1 207 ? 4.059 -1.408 15.263 1.00 94.50 207 LEU A C 1
ATOM 1578 O O . LEU A 1 207 ? 3.330 -1.809 16.162 1.00 94.50 207 LEU A O 1
ATOM 1582 N N . ALA A 1 208 ? 5.343 -1.770 15.157 1.00 92.94 208 ALA A N 1
ATOM 1583 C CA . ALA A 1 208 ? 5.990 -2.659 16.122 1.00 92.94 208 ALA A CA 1
ATOM 1584 C C . ALA A 1 208 ? 5.956 -2.095 17.554 1.00 92.94 208 ALA A C 1
ATOM 1586 O O . ALA A 1 208 ? 5.682 -2.840 18.487 1.00 92.94 208 ALA A O 1
ATOM 1587 N N . GLU A 1 209 ? 6.180 -0.786 17.723 1.00 89.81 209 GLU A N 1
ATOM 1588 C CA . GLU A 1 209 ? 6.108 -0.115 19.032 1.00 89.81 209 GLU A CA 1
ATOM 1589 C C . GLU A 1 209 ? 4.710 -0.195 19.665 1.00 89.81 209 GLU A C 1
ATOM 1591 O O . GLU A 1 209 ? 4.580 -0.385 20.871 1.00 89.81 209 GLU A O 1
ATOM 1596 N N . VAL A 1 210 ? 3.652 -0.056 18.862 1.00 88.38 210 VAL A N 1
ATOM 1597 C CA . VAL A 1 210 ? 2.267 -0.069 19.361 1.00 88.38 210 VAL A CA 1
ATOM 1598 C C . VAL A 1 210 ? 1.765 -1.486 19.643 1.00 88.38 210 VAL A C 1
ATOM 1600 O O . VAL A 1 210 ? 0.952 -1.667 20.549 1.00 88.38 210 VAL A O 1
ATOM 1603 N N . LEU A 1 211 ? 2.247 -2.480 18.895 1.00 88.38 211 LEU A N 1
ATOM 1604 C CA . LEU A 1 211 ? 1.876 -3.888 19.060 1.00 88.38 211 LEU A CA 1
ATOM 1605 C C . LEU A 1 211 ? 2.470 -4.546 20.311 1.00 88.38 211 LEU A C 1
ATOM 1607 O O . LEU A 1 211 ? 2.019 -5.619 20.707 1.00 88.38 211 LEU A O 1
ATOM 1611 N N . ASP A 1 212 ? 3.431 -3.910 20.983 1.00 84.88 212 ASP A N 1
ATOM 1612 C CA . ASP A 1 212 ? 3.836 -4.346 22.315 1.00 84.88 212 ASP A CA 1
ATOM 1613 C C . ASP A 1 212 ? 2.642 -4.186 23.280 1.00 84.88 212 ASP A C 1
ATOM 1615 O O . ASP A 1 212 ? 2.233 -3.071 23.593 1.00 84.88 212 ASP A O 1
ATOM 1619 N N . THR A 1 213 ? 2.030 -5.308 23.684 1.00 65.62 213 THR A N 1
ATOM 1620 C CA . THR A 1 213 ? 0.676 -5.489 24.275 1.00 65.62 213 THR A CA 1
ATOM 1621 C C . THR A 1 213 ? 0.167 -4.394 25.230 1.00 65.62 213 THR A C 1
ATOM 1623 O O . THR A 1 213 ? -1.037 -4.139 25.308 1.00 65.62 213 THR A O 1
ATOM 1626 N N . MET A 1 214 ? 1.050 -3.738 25.984 1.00 62.03 214 MET A N 1
ATOM 1627 C CA . MET A 1 214 ? 0.689 -2.649 26.900 1.00 62.03 214 MET A CA 1
ATOM 1628 C C . MET A 1 214 ? 0.405 -1.318 26.188 1.00 62.03 214 MET A C 1
ATOM 1630 O O . MET A 1 214 ? -0.408 -0.528 26.663 1.00 62.03 214 MET A O 1
ATOM 1634 N N . HIS A 1 215 ? 1.032 -1.053 25.045 1.00 70.81 215 HIS A N 1
ATOM 1635 C CA . HIS A 1 215 ? 0.954 0.229 24.353 1.00 70.81 215 HIS A CA 1
ATOM 1636 C C . HIS A 1 215 ? -0.343 0.419 23.575 1.00 70.81 215 HIS A C 1
ATOM 1638 O O . HIS A 1 215 ? -0.916 1.510 23.629 1.00 70.81 215 HIS A O 1
ATOM 1644 N N . LEU A 1 216 ? -0.859 -0.620 22.917 1.00 74.75 216 LEU A N 1
ATOM 1645 C CA . LEU A 1 216 ? -2.104 -0.515 22.154 1.00 74.75 216 LEU A CA 1
ATOM 1646 C C . LEU A 1 216 ? -3.285 -0.082 23.038 1.00 74.75 216 LEU A C 1
ATOM 1648 O O . LEU A 1 216 ? -4.053 0.794 22.655 1.00 74.75 216 LEU A O 1
ATOM 1652 N N . GLN A 1 217 ? -3.395 -0.646 24.244 1.00 72.75 217 GLN A N 1
ATOM 1653 C CA . GLN A 1 217 ? -4.489 -0.349 25.178 1.00 72.75 217 GLN A CA 1
ATOM 1654 C C . GLN A 1 217 ? -4.374 1.041 25.820 1.00 72.75 217 GLN A C 1
ATOM 1656 O O . GLN A 1 217 ? -5.381 1.649 26.174 1.00 72.75 217 GLN A O 1
ATOM 1661 N N . LEU A 1 218 ? -3.149 1.547 25.985 1.00 79.75 218 LEU A N 1
ATOM 1662 C CA . LEU A 1 218 ? -2.881 2.839 26.625 1.00 79.75 218 LEU A CA 1
ATOM 1663 C C . LEU A 1 218 ? -2.892 4.016 25.640 1.00 79.75 218 LEU A C 1
ATOM 1665 O O . LEU A 1 218 ? -2.918 5.173 26.062 1.00 79.75 218 LEU A O 1
ATOM 1669 N N . THR A 1 219 ? -2.846 3.745 24.337 1.00 85.00 219 THR A N 1
ATOM 1670 C CA . THR A 1 219 ? -2.762 4.790 23.317 1.00 85.00 219 THR A CA 1
ATOM 1671 C C . THR A 1 219 ? -4.143 5.354 22.998 1.00 85.00 219 THR A C 1
ATOM 1673 O O . THR A 1 219 ? -5.110 4.630 22.775 1.00 85.00 219 THR A O 1
ATOM 1676 N N . MET A 1 220 ? -4.228 6.683 22.922 1.00 90.44 220 MET A N 1
ATOM 1677 C CA . MET A 1 220 ? -5.457 7.374 22.536 1.00 90.44 220 MET A CA 1
ATOM 1678 C C . MET A 1 220 ? -5.929 6.942 21.145 1.00 90.44 220 MET A C 1
ATOM 1680 O O . MET A 1 220 ? -5.143 6.882 20.197 1.00 90.44 220 MET A O 1
ATOM 1684 N N . LYS A 1 221 ? -7.241 6.745 20.996 1.00 92.62 221 LYS A N 1
ATOM 1685 C CA . LYS A 1 221 ? -7.875 6.320 19.740 1.00 92.62 221 LYS A CA 1
ATOM 1686 C C . LYS A 1 221 ? -7.520 7.217 18.546 1.00 92.62 221 LYS A C 1
ATOM 1688 O O . LYS A 1 221 ? -7.205 6.692 17.481 1.00 92.62 221 LYS A O 1
ATOM 1693 N N . ALA A 1 222 ? -7.490 8.543 18.730 1.00 95.00 222 ALA A N 1
ATOM 1694 C CA . ALA A 1 222 ? -6.990 9.494 17.730 1.00 95.00 222 ALA A CA 1
ATOM 1695 C C . ALA A 1 222 ? -5.584 9.159 17.217 1.00 95.00 222 ALA A C 1
ATOM 1697 O O . ALA A 1 222 ? -5.338 9.199 16.014 1.00 95.00 222 ALA A O 1
ATOM 1698 N N . GLN A 1 223 ? -4.660 8.823 18.120 1.00 95.06 223 GLN A N 1
ATOM 1699 C CA . GLN A 1 223 ? -3.271 8.540 17.760 1.00 95.06 223 GLN A CA 1
ATOM 1700 C C . GLN A 1 223 ? -3.142 7.198 17.042 1.00 95.06 223 GLN A C 1
ATOM 1702 O O . GLN A 1 223 ? -2.420 7.111 16.053 1.00 95.06 223 GLN A O 1
ATOM 1707 N N . LEU A 1 224 ? -3.897 6.183 17.473 1.00 94.75 224 LEU A N 1
ATOM 1708 C CA . LEU A 1 224 ? -3.971 4.891 16.786 1.00 94.75 224 LEU A CA 1
ATOM 1709 C C . LEU A 1 224 ? -4.523 5.033 15.365 1.00 94.75 224 LEU A C 1
ATOM 1711 O O . LEU A 1 224 ? -3.929 4.523 14.417 1.00 94.75 224 LEU A O 1
ATOM 1715 N N . ALA A 1 225 ? -5.624 5.769 15.206 1.00 96.06 225 ALA A N 1
ATOM 1716 C CA . ALA A 1 225 ? -6.218 6.038 13.901 1.00 96.06 225 ALA A CA 1
ATOM 1717 C C . ALA A 1 225 ? -5.248 6.792 12.985 1.00 96.06 225 ALA A C 1
ATOM 1719 O O . ALA A 1 225 ? -5.056 6.407 11.832 1.00 96.06 225 ALA A O 1
ATOM 1720 N N . HIS A 1 226 ? -4.609 7.837 13.511 1.00 97.38 226 HIS A N 1
ATOM 1721 C CA . HIS A 1 226 ? -3.627 8.620 12.776 1.00 97.38 226 HIS A CA 1
ATOM 1722 C C . HIS A 1 226 ? -2.418 7.782 12.353 1.00 97.38 226 HIS A C 1
ATOM 1724 O O . HIS A 1 226 ? -2.056 7.807 11.178 1.00 97.38 226 HIS A O 1
ATOM 1730 N N . LEU A 1 227 ? -1.837 6.995 13.268 1.00 96.62 227 LEU A N 1
ATOM 1731 C CA . LEU A 1 227 ? -0.744 6.076 12.953 1.00 96.62 227 LEU A CA 1
ATOM 1732 C C . LEU A 1 227 ? -1.129 5.151 11.804 1.00 96.62 227 LEU A C 1
ATOM 1734 O O . LEU A 1 227 ? -0.432 5.085 10.796 1.00 96.62 227 LEU A O 1
ATOM 1738 N N . LEU A 1 228 ? -2.253 4.455 11.955 1.00 97.00 228 LEU A N 1
ATOM 1739 C CA . LEU A 1 228 ? -2.667 3.412 11.035 1.00 97.00 228 LEU A CA 1
ATOM 1740 C C . LEU A 1 228 ? -2.960 3.973 9.639 1.00 97.00 228 LEU A C 1
ATOM 1742 O O . LEU A 1 228 ? -2.474 3.429 8.651 1.00 97.00 228 LEU A O 1
ATOM 1746 N N . VAL A 1 229 ? -3.688 5.092 9.543 1.00 97.44 229 VAL A N 1
ATOM 1747 C CA . VAL A 1 229 ? -3.964 5.766 8.261 1.00 97.44 229 VAL A CA 1
ATOM 1748 C C . VAL A 1 229 ? -2.670 6.232 7.596 1.00 97.44 229 VAL A C 1
ATOM 1750 O O . VAL A 1 229 ? -2.477 6.003 6.401 1.00 97.44 229 VAL A O 1
ATOM 1753 N N . VAL A 1 230 ? -1.763 6.850 8.357 1.00 97.88 230 VAL A N 1
ATOM 1754 C CA . VAL A 1 230 ? -0.477 7.317 7.830 1.00 97.88 230 VAL A CA 1
ATOM 1755 C C . VAL A 1 230 ? 0.368 6.149 7.326 1.00 97.88 230 VAL A C 1
ATOM 1757 O O . VAL A 1 230 ? 0.891 6.235 6.218 1.00 97.88 230 VAL A O 1
ATOM 1760 N N . GLU A 1 231 ? 0.495 5.058 8.084 1.00 98.00 231 GLU A N 1
ATOM 1761 C CA . GLU A 1 231 ? 1.302 3.904 7.670 1.00 98.00 231 GLU A CA 1
ATOM 1762 C C . GLU A 1 231 ? 0.705 3.198 6.448 1.00 98.00 231 GLU A C 1
ATOM 1764 O O . GLU A 1 231 ? 1.443 2.890 5.510 1.00 98.00 231 GLU A O 1
ATOM 1769 N N . LEU A 1 232 ? -0.618 3.004 6.404 1.00 97.81 232 LEU A N 1
ATOM 1770 C CA . LEU A 1 232 ? -1.300 2.419 5.246 1.00 97.81 232 LEU A CA 1
ATOM 1771 C C . LEU A 1 232 ? -1.011 3.216 3.968 1.00 97.81 232 LEU A C 1
ATOM 1773 O O . LEU A 1 232 ? -0.593 2.636 2.966 1.00 97.81 232 LEU A O 1
ATOM 1777 N N . LEU A 1 233 ? -1.185 4.540 4.006 1.00 96.88 233 LEU A N 1
ATOM 1778 C CA . LEU A 1 233 ? -0.955 5.414 2.853 1.00 96.88 233 LEU A CA 1
ATOM 1779 C C . LEU A 1 233 ? 0.533 5.534 2.499 1.00 96.88 233 LEU A C 1
ATOM 1781 O O . LEU A 1 233 ? 0.889 5.542 1.320 1.00 96.88 233 LEU A O 1
ATOM 1785 N N . ALA A 1 234 ? 1.413 5.597 3.501 1.00 97.31 234 ALA A N 1
ATOM 1786 C CA . ALA A 1 234 ? 2.848 5.724 3.282 1.00 97.31 234 ALA A CA 1
ATOM 1787 C C . ALA A 1 234 ? 3.417 4.495 2.561 1.00 97.31 234 ALA A C 1
ATOM 1789 O O . ALA A 1 234 ? 4.184 4.645 1.612 1.00 97.31 234 ALA A O 1
ATOM 1790 N N . TYR A 1 235 ? 3.017 3.288 2.971 1.00 97.69 235 TYR A N 1
ATOM 1791 C CA . TYR A 1 235 ? 3.467 2.052 2.329 1.00 97.69 235 TYR A CA 1
ATOM 1792 C C . TYR A 1 235 ? 2.709 1.722 1.044 1.00 97.69 235 TYR A C 1
ATOM 1794 O O . TYR A 1 235 ? 3.298 1.112 0.154 1.00 97.69 235 TYR A O 1
ATOM 1802 N N . GLN A 1 236 ? 1.460 2.172 0.877 1.00 95.56 236 GLN A N 1
ATOM 1803 C CA . GLN A 1 236 ? 0.727 2.017 -0.386 1.00 95.56 236 GLN A CA 1
ATOM 1804 C C . GLN A 1 236 ? 1.513 2.582 -1.577 1.00 95.56 236 GLN A C 1
ATOM 1806 O O . GLN A 1 236 ? 1.412 2.043 -2.671 1.00 95.56 236 GLN A O 1
ATOM 1811 N N . PHE A 1 237 ? 2.342 3.609 -1.373 1.00 90.50 237 PHE A N 1
ATOM 1812 C CA . PHE A 1 237 ? 3.229 4.163 -2.400 1.00 90.50 237 PHE A CA 1
ATOM 1813 C C . PHE A 1 237 ? 4.233 3.141 -2.981 1.00 90.50 237 PHE A C 1
ATOM 1815 O O . PHE A 1 237 ? 4.567 3.201 -4.166 1.00 90.50 237 PHE A O 1
ATOM 1822 N N . ALA A 1 238 ? 4.695 2.185 -2.169 1.00 94.12 238 ALA A N 1
ATOM 1823 C CA . ALA A 1 238 ? 5.812 1.290 -2.487 1.00 94.12 238 ALA A CA 1
ATOM 1824 C C . ALA A 1 238 ? 5.462 -0.211 -2.446 1.00 94.12 238 ALA A C 1
ATOM 1826 O O . ALA A 1 238 ? 6.306 -1.048 -2.757 1.00 94.12 238 ALA A O 1
ATOM 1827 N N . VAL A 1 239 ? 4.230 -0.574 -2.084 1.00 94.69 239 VAL A N 1
ATOM 1828 C CA . VAL A 1 239 ? 3.795 -1.975 -1.961 1.00 94.69 239 VAL A CA 1
ATOM 1829 C C . VAL A 1 239 ? 2.686 -2.300 -2.979 1.00 94.69 239 VAL A C 1
ATOM 1831 O O . VAL A 1 239 ? 1.831 -1.440 -3.214 1.00 94.69 239 VAL A O 1
ATOM 1834 N N . PRO A 1 240 ? 2.674 -3.513 -3.585 1.00 95.94 240 PRO A N 1
ATOM 1835 C CA . PRO A 1 240 ? 1.664 -3.950 -4.555 1.00 95.94 240 PRO A CA 1
ATOM 1836 C C . PRO A 1 240 ? 0.220 -3.847 -4.064 1.00 95.94 240 PRO A C 1
ATOM 1838 O O . PRO A 1 240 ? -0.101 -4.238 -2.942 1.00 95.94 240 PRO A O 1
ATOM 1841 N N . VAL A 1 241 ? -0.663 -3.399 -4.959 1.00 96.81 241 VAL A N 1
ATOM 1842 C CA . VAL A 1 241 ? -2.112 -3.346 -4.731 1.00 96.81 241 VAL A CA 1
ATOM 1843 C C . VAL A 1 241 ? -2.716 -4.751 -4.773 1.00 96.81 241 VAL A C 1
ATOM 1845 O O . VAL A 1 241 ? -2.545 -5.485 -5.744 1.00 96.81 241 VAL A O 1
ATOM 1848 N N . GLN A 1 242 ? -3.491 -5.107 -3.752 1.00 96.88 242 GLN A N 1
ATOM 1849 C CA . GLN A 1 242 ? -4.120 -6.422 -3.595 1.00 96.88 242 GLN A CA 1
ATOM 1850 C C . GLN A 1 242 ? -5.522 -6.504 -4.244 1.00 96.88 242 GLN A C 1
ATOM 1852 O O . GLN A 1 242 ? -6.468 -6.996 -3.634 1.00 96.88 242 GLN A O 1
ATOM 1857 N N . TRP A 1 243 ? -5.683 -6.035 -5.490 1.00 97.56 243 TRP A N 1
ATOM 1858 C CA . TRP A 1 243 ? -7.015 -5.846 -6.099 1.00 97.56 243 TRP A CA 1
ATOM 1859 C C . TRP A 1 243 ? -7.842 -7.133 -6.235 1.00 97.56 243 TRP A C 1
ATOM 1861 O O . TRP A 1 243 ? -9.043 -7.125 -5.981 1.00 97.56 243 TRP A O 1
ATOM 1871 N N . ILE A 1 244 ? -7.198 -8.256 -6.563 1.00 97.69 244 ILE A N 1
ATOM 1872 C CA . ILE A 1 244 ? -7.874 -9.560 -6.671 1.00 97.69 244 ILE A CA 1
ATOM 1873 C C . ILE A 1 244 ? -8.469 -9.975 -5.316 1.00 97.69 244 ILE A C 1
ATOM 1875 O O . ILE A 1 244 ? -9.608 -10.431 -5.256 1.00 97.69 244 ILE A O 1
ATOM 1879 N N . LYS A 1 245 ? -7.733 -9.764 -4.216 1.00 97.62 245 LYS A N 1
ATOM 1880 C CA . LYS A 1 245 ? -8.225 -10.056 -2.860 1.00 97.62 245 LYS A CA 1
ATOM 1881 C C . LYS A 1 245 ? -9.369 -9.128 -2.468 1.00 97.62 245 LYS A C 1
ATOM 1883 O O . LYS A 1 245 ? -10.352 -9.593 -1.906 1.00 97.62 245 LYS A O 1
ATOM 1888 N N . THR A 1 246 ? -9.276 -7.844 -2.821 1.00 98.00 246 THR A N 1
ATOM 1889 C CA . THR A 1 246 ? -10.367 -6.883 -2.605 1.00 98.00 246 THR A CA 1
ATOM 1890 C C . THR A 1 246 ? -11.647 -7.334 -3.303 1.00 98.00 246 THR A C 1
ATOM 1892 O O . THR A 1 246 ? -12.712 -7.298 -2.699 1.00 98.00 246 THR A O 1
ATOM 1895 N N . GLN A 1 247 ? -11.564 -7.790 -4.556 1.00 98.12 247 GLN A N 1
ATOM 1896 C CA . GLN A 1 247 ? -12.730 -8.320 -5.267 1.00 98.12 247 GLN A CA 1
ATOM 1897 C C . GLN A 1 247 ? -13.281 -9.576 -4.587 1.00 98.12 247 GLN A C 1
ATOM 1899 O O . GLN A 1 247 ? -14.486 -9.659 -4.376 1.00 98.12 247 GLN A O 1
ATOM 1904 N N . ALA A 1 248 ? -12.416 -10.514 -4.194 1.00 97.31 248 ALA A N 1
ATOM 1905 C CA . ALA A 1 248 ? -12.840 -11.716 -3.479 1.00 97.31 248 ALA A CA 1
ATOM 1906 C C . ALA A 1 248 ? -13.593 -11.384 -2.179 1.00 97.31 248 ALA A C 1
ATOM 1908 O O . ALA A 1 248 ? -14.609 -12.006 -1.907 1.00 97.31 248 ALA A O 1
ATOM 1909 N N . LEU A 1 249 ? -13.151 -10.369 -1.428 1.00 96.19 249 LEU A N 1
ATOM 1910 C CA . LEU A 1 249 ? -13.833 -9.889 -0.222 1.00 96.19 249 LEU A CA 1
ATOM 1911 C C . LEU A 1 249 ? -15.210 -9.264 -0.511 1.00 96.19 249 LEU A C 1
ATOM 1913 O O . LEU A 1 249 ? -16.121 -9.380 0.300 1.00 96.19 249 LEU A O 1
ATOM 1917 N N . LEU A 1 250 ? -15.364 -8.563 -1.638 1.00 96.44 250 LEU A N 1
ATOM 1918 C CA . LEU A 1 250 ? -16.616 -7.879 -1.991 1.00 96.44 250 LEU A CA 1
ATOM 1919 C C . LEU A 1 250 ? -17.689 -8.816 -2.561 1.00 96.44 250 LEU A C 1
ATOM 1921 O O . LEU A 1 250 ? -18.868 -8.468 -2.525 1.00 96.44 250 LEU A O 1
ATOM 1925 N N . PHE A 1 251 ? -17.284 -9.958 -3.117 1.00 96.44 251 PHE A N 1
ATOM 1926 C CA . PHE A 1 251 ? -18.172 -10.898 -3.809 1.00 96.44 251 PHE A CA 1
ATOM 1927 C C . PHE A 1 251 ? -18.253 -12.282 -3.139 1.00 96.44 251 PHE A C 1
ATOM 1929 O O . PHE A 1 251 ? -18.757 -13.214 -3.766 1.00 96.44 251 PHE A O 1
ATOM 1936 N N . SER A 1 252 ? -17.744 -12.421 -1.909 1.00 84.75 252 SER A N 1
ATOM 1937 C CA . SER A 1 252 ? -17.845 -13.642 -1.090 1.00 84.75 252 SER A CA 1
ATOM 1938 C C . SER A 1 252 ? -19.200 -13.807 -0.417 1.00 84.75 252 SER A C 1
ATOM 1940 O O . SER A 1 252 ? -19.721 -12.776 0.068 1.00 84.75 252 SER A O 1
#

Sequence (252 aa):
MCNGTRCRCLEALPVVVEHVNFLPSRNAEGNASVAPAEKTDNKESVSPTSETGAPWPKTPEYDQNAATKAGEASVLDKASVAAEDGQDEVGSTEKPCEVQDESAEKALAQARARKEKCEQSGRPFTLPRGLATTPLVGIDVPFHSRELLGGVPSFRALLRTKFDPQVLERQLPLLVNRHIPNLVATLFSLESSYFEEVYQATKSPFLAEVLDTMHLQLTMKAQLAHLLVVELLAYQFAVPVQWIKTQALLFS